Protein AF-A0A8S3X6P8-F1 (afdb_monomer)

Foldseek 3Di:
DEWEFDPPDPDPPDTATDDDDDPVVVVLQVVVVVCCLPPVCVVVVQECPNDDPVRVVVLVVCLVCVDDDFDKDKDKAFADVLQLPDALVLQLVVQVVVCVVVVHDCSSSCQQVVLQQDKYFYDDPVDGADADPVRHGDDDPGIDHGRRGDGPPTPQSSSQVSVSVVVCVVCVVVVWDWRWYDHRRIIIIIITDPDPVVVVVVVVD

Mean predicted aligned error: 5.82 Å

pLDDT: mean 89.68, std 7.71, range [41.91, 97.75]

InterPro domains:
  IPR014023 Mononegavirales RNA-directed RNA polymerase catalytic domain [PF00946] (5-192)
  IPR014023 Mononegavirales RNA-directed RNA polymerase catalytic domain [PS50526] (71-205)

Structure (mmCIF, N/CA/C/O backbone):
data_AF-A0A8S3X6P8-F1
#
_entry.id   AF-A0A8S3X6P8-F1
#
loop_
_atom_site.group_PDB
_atom_site.id
_atom_site.type_symbol
_atom_site.label_atom_id
_atom_site.label_alt_id
_atom_site.label_comp_id
_atom_site.label_asym_id
_atom_site.label_entity_id
_atom_site.label_seq_id
_atom_site.pdbx_PDB_ins_code
_atom_site.Cartn_x
_atom_site.Cartn_y
_atom_site.Cartn_z
_atom_site.occupancy
_atom_site.B_iso_or_equiv
_atom_site.auth_seq_id
_atom_site.auth_comp_id
_atom_site.auth_asym_id
_atom_site.auth_atom_id
_atom_site.pdbx_PDB_model_num
ATOM 1 N N . MET A 1 1 ? 11.562 -3.294 -13.277 1.00 91.75 1 MET A N 1
ATOM 2 C CA . MET A 1 1 ? 12.005 -3.209 -11.867 1.00 91.75 1 MET A CA 1
ATOM 3 C C . MET A 1 1 ? 13.318 -3.953 -11.690 1.00 91.75 1 MET A C 1
ATOM 5 O O . MET A 1 1 ? 13.599 -4.866 -12.455 1.00 91.75 1 MET A O 1
ATOM 9 N N . VAL A 1 2 ? 14.108 -3.591 -10.682 1.00 92.88 2 VAL A N 1
ATOM 10 C CA . VAL A 1 2 ? 15.316 -4.326 -10.286 1.00 92.88 2 VAL A CA 1
ATOM 11 C C . VAL A 1 2 ? 15.172 -4.750 -8.825 1.00 92.88 2 VAL A C 1
ATOM 13 O O . VAL A 1 2 ? 15.014 -3.891 -7.961 1.00 92.88 2 VAL A O 1
ATOM 16 N N . ALA A 1 3 ? 15.209 -6.053 -8.556 1.00 93.12 3 ALA A N 1
ATOM 17 C CA . ALA A 1 3 ? 15.246 -6.624 -7.216 1.00 93.12 3 ALA A CA 1
ATOM 18 C C . ALA A 1 3 ? 16.668 -6.574 -6.665 1.00 93.12 3 ALA A C 1
ATOM 20 O O . ALA A 1 3 ? 17.617 -7.034 -7.303 1.00 93.12 3 ALA A O 1
ATOM 21 N N . VAL A 1 4 ? 16.802 -6.023 -5.465 1.00 91.38 4 VAL A N 1
ATOM 22 C CA . VAL A 1 4 ? 18.074 -5.888 -4.760 1.00 91.38 4 VAL A CA 1
ATOM 23 C C . VAL A 1 4 ? 17.961 -6.590 -3.417 1.00 91.38 4 VAL A C 1
ATOM 25 O O . VAL A 1 4 ? 17.079 -6.213 -2.642 1.00 91.38 4 VAL A O 1
ATOM 28 N N . PRO A 1 5 ? 18.825 -7.575 -3.118 1.00 89.44 5 PRO A N 1
ATOM 29 C CA . PRO A 1 5 ? 18.822 -8.241 -1.823 1.00 89.44 5 PRO A CA 1
ATOM 30 C C . PRO A 1 5 ? 18.940 -7.231 -0.681 1.00 89.44 5 PRO A C 1
ATOM 32 O O . PRO A 1 5 ? 19.773 -6.322 -0.717 1.00 89.44 5 PRO A O 1
ATOM 35 N N . LYS A 1 6 ? 18.075 -7.374 0.318 1.00 88.25 6 LYS A N 1
ATOM 36 C CA . LYS A 1 6 ? 18.055 -6.526 1.505 1.00 88.25 6 LYS A CA 1
ATOM 37 C C . LYS A 1 6 ? 19.263 -6.824 2.386 1.00 88.25 6 LYS A C 1
ATOM 39 O O . LYS A 1 6 ? 19.532 -7.971 2.733 1.00 88.25 6 LYS A O 1
ATOM 44 N N . GLU A 1 7 ? 19.985 -5.776 2.763 1.00 84.25 7 GLU A N 1
ATOM 45 C CA . GLU A 1 7 ? 21.087 -5.891 3.715 1.00 84.25 7 GLU A CA 1
ATOM 46 C C . GLU A 1 7 ? 20.559 -6.196 5.123 1.00 84.25 7 GLU A C 1
ATOM 48 O O . GLU A 1 7 ? 19.476 -5.746 5.501 1.00 84.25 7 GLU A O 1
ATOM 53 N N . ARG A 1 8 ? 21.360 -6.919 5.920 1.00 83.62 8 ARG A N 1
ATOM 54 C CA . ARG A 1 8 ? 21.040 -7.305 7.311 1.00 83.62 8 ARG A CA 1
ATOM 55 C C . ARG A 1 8 ? 19.757 -8.137 7.461 1.00 83.62 8 ARG A C 1
ATOM 57 O O . ARG A 1 8 ? 19.129 -8.123 8.516 1.00 83.62 8 ARG A O 1
ATOM 64 N N . GLU A 1 9 ? 19.382 -8.880 6.425 1.00 82.44 9 GLU A N 1
ATOM 65 C CA . GLU A 1 9 ? 18.329 -9.891 6.495 1.00 82.44 9 GLU A CA 1
ATOM 66 C C . GLU A 1 9 ? 18.933 -11.221 6.984 1.00 82.44 9 GLU A C 1
ATOM 68 O O . GLU A 1 9 ? 19.895 -11.714 6.405 1.00 82.44 9 GLU A O 1
ATOM 73 N N . PHE A 1 10 ? 18.375 -11.812 8.044 1.00 80.62 10 PHE A N 1
ATOM 74 C CA . PHE A 1 10 ? 18.862 -13.081 8.618 1.00 80.62 10 PHE A CA 1
ATOM 75 C C . PHE A 1 10 ? 18.300 -14.336 7.923 1.00 80.62 10 PHE A C 1
ATOM 77 O O . PHE A 1 10 ? 18.519 -15.453 8.384 1.00 80.62 10 PHE A O 1
ATOM 84 N N . LYS A 1 11 ? 17.541 -14.172 6.834 1.00 82.31 11 LYS A N 1
ATOM 85 C CA . LYS A 1 11 ? 16.972 -15.284 6.066 1.00 82.31 11 LYS A CA 1
ATOM 86 C C . LYS A 1 11 ? 17.961 -15.710 4.984 1.00 82.31 11 LYS A C 1
ATOM 88 O O . LYS A 1 11 ? 18.145 -14.984 4.013 1.00 82.31 11 LYS A O 1
ATOM 93 N N . GLU A 1 12 ? 18.576 -16.877 5.159 1.00 75.94 12 GLU A N 1
ATOM 94 C CA . GLU A 1 12 ? 19.588 -17.400 4.228 1.00 75.94 12 GLU A CA 1
ATOM 95 C C . GLU A 1 12 ? 18.978 -17.917 2.917 1.00 75.94 12 GLU A C 1
ATOM 97 O O . GLU A 1 12 ? 19.502 -17.630 1.844 1.00 75.94 12 GLU A O 1
ATOM 102 N N . ASN A 1 13 ? 17.856 -18.642 2.994 1.00 77.12 13 ASN A N 1
ATOM 103 C CA . ASN A 1 13 ? 17.262 -19.305 1.826 1.00 77.12 13 ASN A CA 1
ATOM 104 C C . ASN A 1 13 ? 16.338 -18.386 1.010 1.00 77.12 13 ASN A C 1
ATOM 106 O O . ASN A 1 13 ? 16.379 -18.420 -0.214 1.00 77.12 13 ASN A O 1
ATOM 110 N N . ASP A 1 14 ? 15.551 -17.540 1.685 1.00 79.75 14 ASP A N 1
ATOM 111 C CA . ASP A 1 14 ? 14.559 -16.654 1.060 1.00 79.75 14 ASP A CA 1
ATOM 112 C C . ASP A 1 14 ? 14.790 -15.194 1.486 1.00 79.75 14 ASP A C 1
ATOM 114 O O . ASP A 1 14 ? 14.054 -14.648 2.325 1.00 79.75 14 ASP A O 1
ATOM 118 N N . PRO A 1 15 ? 15.847 -14.544 0.966 1.00 82.19 15 PRO A N 1
ATOM 119 C CA . PRO A 1 15 ? 16.131 -13.162 1.295 1.00 82.19 15 PRO A CA 1
ATOM 120 C C . PRO A 1 15 ? 15.071 -12.241 0.690 1.00 82.19 15 PRO A C 1
ATOM 122 O O . PRO A 1 15 ? 14.710 -12.323 -0.488 1.00 82.19 15 PRO A O 1
ATOM 125 N N . ARG A 1 16 ? 14.613 -11.287 1.497 1.00 85.94 16 ARG A N 1
ATOM 126 C CA . ARG A 1 16 ? 13.750 -10.208 1.020 1.00 85.94 16 ARG A CA 1
ATOM 127 C C . ARG A 1 16 ? 14.512 -9.310 0.052 1.00 85.94 16 ARG A C 1
ATOM 129 O O . ARG A 1 16 ? 15.687 -9.006 0.258 1.00 85.94 16 ARG A O 1
ATOM 136 N N . CYS A 1 17 ? 13.832 -8.865 -1.000 1.00 88.56 17 CYS A N 1
ATOM 137 C CA . CYS A 1 17 ? 14.409 -7.985 -2.011 1.00 88.56 17 CYS A CA 1
ATOM 138 C C . CYS A 1 17 ? 13.666 -6.650 -2.061 1.00 88.56 17 CYS A C 1
ATOM 140 O O . CYS A 1 17 ? 12.445 -6.611 -2.205 1.00 88.56 17 CYS A O 1
ATOM 142 N N . PHE A 1 18 ? 14.419 -5.554 -2.026 1.00 88.94 18 PHE A N 1
ATOM 143 C CA . PHE A 1 18 ? 13.894 -4.223 -2.298 1.00 88.94 18 PHE A CA 1
ATOM 144 C C . PHE A 1 18 ? 13.769 -3.974 -3.796 1.00 88.94 18 PHE A C 1
ATOM 146 O O . PHE A 1 18 ? 14.622 -4.385 -4.586 1.00 88.94 18 PHE A O 1
ATOM 153 N N . GLY A 1 19 ? 12.726 -3.244 -4.184 1.00 90.88 19 GLY A N 1
ATOM 154 C CA . GLY A 1 19 ? 12.526 -2.841 -5.568 1.00 90.88 19 GLY A CA 1
ATOM 155 C C . GLY A 1 19 ? 13.144 -1.492 -5.911 1.00 90.88 19 GLY A C 1
ATOM 156 O O . GLY A 1 19 ? 12.799 -0.465 -5.330 1.00 90.88 19 GLY A O 1
ATOM 157 N N . LYS A 1 20 ? 14.003 -1.478 -6.931 1.00 92.12 20 LYS A N 1
ATOM 158 C CA . LYS A 1 20 ? 14.396 -0.272 -7.669 1.00 92.12 20 LYS A CA 1
ATOM 159 C C . LYS A 1 20 ? 13.592 -0.176 -8.965 1.00 92.12 20 LYS A C 1
ATOM 161 O O . LYS A 1 20 ? 13.214 -1.181 -9.572 1.00 92.12 20 LYS A O 1
ATOM 166 N N . MET A 1 21 ? 13.325 1.046 -9.396 1.00 93.38 21 MET A N 1
ATOM 167 C CA . MET A 1 21 ? 12.443 1.351 -10.523 1.00 93.38 21 MET A CA 1
ATOM 168 C C . MET A 1 21 ? 13.132 2.314 -11.489 1.00 93.38 21 MET A C 1
ATOM 170 O O . MET A 1 21 ? 14.091 2.981 -11.099 1.00 93.38 21 MET A O 1
ATOM 174 N N . SER A 1 22 ? 12.648 2.385 -12.732 1.00 93.44 22 SER A N 1
ATOM 175 C CA . SER A 1 22 ? 13.064 3.441 -13.661 1.00 93.44 22 SER A CA 1
ATOM 176 C C . SER A 1 22 ? 12.596 4.816 -13.154 1.00 93.44 22 SER A C 1
ATOM 178 O O . SER A 1 22 ? 11.683 4.871 -12.320 1.00 93.44 22 SER A O 1
ATOM 180 N N . PRO A 1 23 ? 13.198 5.927 -13.613 1.00 95.00 23 PRO A N 1
ATOM 181 C CA . PRO A 1 23 ? 12.853 7.269 -13.141 1.00 95.00 23 PRO A CA 1
ATOM 182 C C . PRO A 1 23 ? 11.358 7.602 -13.238 1.00 95.00 23 PRO A C 1
ATOM 184 O O . PRO A 1 23 ? 10.784 8.117 -12.281 1.00 95.00 23 PRO A O 1
ATOM 187 N N . GLU A 1 24 ? 10.702 7.243 -14.340 1.00 93.56 24 GLU A N 1
ATOM 188 C CA . GLU A 1 24 ? 9.285 7.521 -14.602 1.00 93.56 24 GLU A CA 1
ATOM 189 C C . GLU A 1 24 ? 8.386 6.711 -13.665 1.00 93.56 24 GLU A C 1
ATOM 191 O O . GLU A 1 24 ? 7.479 7.245 -13.025 1.00 93.56 24 GLU A O 1
ATOM 196 N N . MET A 1 25 ? 8.693 5.420 -13.516 1.00 92.38 25 MET A N 1
ATOM 197 C CA . MET A 1 25 ? 7.989 4.522 -12.601 1.00 92.38 25 MET A CA 1
ATOM 198 C C . MET A 1 25 ? 8.158 4.975 -11.148 1.00 92.38 25 MET A C 1
ATOM 200 O O . MET A 1 25 ? 7.214 4.939 -10.355 1.00 92.38 25 MET A O 1
ATOM 204 N N . ARG A 1 26 ? 9.361 5.433 -10.791 1.00 94.94 26 ARG A N 1
ATOM 205 C CA . ARG A 1 26 ? 9.652 5.968 -9.464 1.00 94.94 26 ARG A CA 1
ATOM 206 C C . ARG A 1 26 ? 8.903 7.270 -9.217 1.00 94.94 26 ARG A C 1
ATOM 208 O O . ARG A 1 26 ? 8.347 7.412 -8.134 1.00 94.94 26 ARG A O 1
ATOM 215 N N . ALA A 1 27 ? 8.845 8.178 -10.187 1.00 95.75 27 ALA A N 1
ATOM 216 C CA . ALA A 1 27 ? 8.078 9.414 -10.073 1.00 95.75 27 ALA A CA 1
ATOM 217 C C . ALA A 1 27 ? 6.586 9.119 -9.857 1.00 95.75 27 ALA A C 1
ATOM 219 O O . ALA A 1 27 ? 6.005 9.610 -8.890 1.00 95.75 27 ALA A O 1
ATOM 220 N N . TYR A 1 28 ? 6.004 8.234 -10.673 1.00 94.94 28 TYR A N 1
ATOM 221 C CA . TYR A 1 28 ? 4.630 7.755 -10.502 1.00 94.94 28 TYR A CA 1
ATOM 222 C C . TYR A 1 28 ? 4.386 7.216 -9.086 1.00 94.94 28 TYR A C 1
ATOM 224 O O . TYR A 1 28 ? 3.457 7.643 -8.395 1.00 94.94 28 TYR A O 1
ATOM 232 N N . GLN A 1 29 ? 5.243 6.303 -8.624 1.00 95.00 29 GLN A N 1
ATOM 233 C CA . GLN A 1 29 ? 5.073 5.665 -7.326 1.00 95.00 29 GLN A CA 1
ATOM 234 C C . GLN A 1 29 ? 5.254 6.646 -6.160 1.00 95.00 29 GLN A C 1
ATOM 236 O O . GLN A 1 29 ? 4.505 6.548 -5.196 1.00 95.00 29 GLN A O 1
ATOM 241 N N . VAL A 1 30 ? 6.209 7.580 -6.225 1.00 95.31 30 VAL A N 1
ATOM 242 C CA . VAL A 1 30 ? 6.423 8.596 -5.177 1.00 95.31 30 VAL A CA 1
ATOM 243 C C . VAL A 1 30 ? 5.233 9.536 -5.078 1.00 95.31 30 VAL A C 1
ATOM 245 O O . VAL A 1 30 ? 4.737 9.759 -3.978 1.00 95.31 30 VAL A O 1
ATOM 248 N N . VAL A 1 31 ? 4.780 10.081 -6.209 1.00 96.12 31 VAL A N 1
ATOM 249 C CA . VAL A 1 31 ? 3.720 11.098 -6.2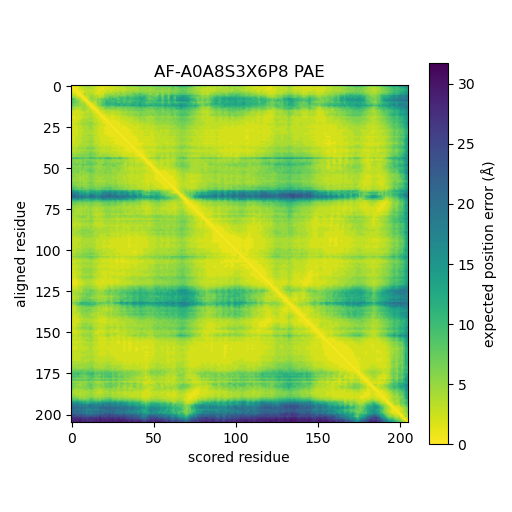31 1.00 96.12 31 VAL A CA 1
ATOM 250 C C . VAL A 1 31 ? 2.399 10.507 -5.745 1.00 96.12 31 VAL A C 1
ATOM 252 O O . VAL A 1 31 ? 1.752 11.079 -4.873 1.00 96.12 31 VAL A O 1
ATOM 255 N N . THR A 1 32 ? 2.027 9.323 -6.236 1.00 96.06 32 THR A N 1
ATOM 256 C CA . THR A 1 32 ? 0.804 8.633 -5.790 1.00 96.06 32 THR A CA 1
ATOM 257 C C . THR A 1 32 ? 0.847 8.275 -4.302 1.00 96.06 32 THR A C 1
ATOM 259 O O . THR A 1 32 ? -0.143 8.427 -3.591 1.00 96.06 32 THR A O 1
ATOM 262 N N . GLU A 1 33 ? 2.003 7.856 -3.788 1.00 95.19 33 GLU A N 1
ATOM 263 C CA . GLU A 1 33 ? 2.194 7.566 -2.364 1.00 95.19 33 GLU A CA 1
ATOM 264 C C . GLU A 1 33 ? 2.225 8.808 -1.471 1.00 95.19 33 GLU A C 1
ATOM 266 O O . GLU A 1 33 ? 1.840 8.715 -0.304 1.00 95.19 33 GLU A O 1
ATOM 271 N N . ALA A 1 34 ? 2.710 9.941 -1.977 1.00 95.88 34 ALA A N 1
ATOM 272 C CA . ALA A 1 34 ? 2.660 11.221 -1.277 1.00 95.88 34 ALA A CA 1
ATOM 273 C C . ALA A 1 34 ? 1.211 11.713 -1.178 1.00 95.88 34 ALA A C 1
ATOM 275 O O . ALA A 1 34 ? 0.738 12.007 -0.086 1.00 95.88 34 ALA A O 1
ATOM 276 N N . ASN A 1 35 ? 0.458 11.649 -2.279 1.00 96.19 35 ASN A N 1
ATOM 277 C CA . ASN A 1 35 ? -0.956 12.023 -2.299 1.00 96.19 35 ASN A CA 1
ATOM 278 C C . ASN A 1 35 ? -1.779 11.242 -1.262 1.00 96.19 35 ASN A C 1
ATOM 280 O O . ASN A 1 35 ? -2.565 11.841 -0.529 1.00 96.19 35 ASN A O 1
ATOM 284 N N . ILE A 1 36 ? -1.586 9.920 -1.157 1.00 95.75 36 ILE A N 1
ATOM 285 C CA . ILE A 1 36 ? -2.267 9.096 -0.141 1.00 95.75 36 ILE A CA 1
ATOM 286 C C . ILE A 1 36 ? -1.879 9.534 1.278 1.00 95.75 36 ILE A C 1
ATOM 288 O O . ILE A 1 36 ? -2.751 9.630 2.144 1.00 95.75 36 ILE A O 1
ATOM 292 N N . ALA A 1 37 ? -0.592 9.804 1.514 1.00 94.56 37 ALA A N 1
ATOM 293 C CA . ALA A 1 37 ? -0.088 10.220 2.820 1.00 94.56 37 ALA A CA 1
ATOM 294 C C . ALA A 1 37 ? -0.689 11.556 3.274 1.00 94.56 37 ALA A C 1
ATOM 296 O O . ALA A 1 37 ? -1.148 11.669 4.407 1.00 94.56 37 ALA A O 1
ATOM 297 N N . ASP A 1 38 ? -0.717 12.540 2.379 1.00 93.50 38 ASP A N 1
ATOM 298 C CA . ASP A 1 38 ? -1.082 13.910 2.732 1.00 93.50 38 ASP A CA 1
ATOM 299 C C . ASP A 1 38 ? -2.604 14.089 2.813 1.00 93.50 38 ASP A C 1
ATOM 301 O O . ASP A 1 38 ? -3.123 14.796 3.680 1.00 93.50 38 ASP A O 1
ATOM 305 N N . THR A 1 39 ? -3.352 13.417 1.932 1.00 94.44 39 THR A N 1
ATOM 306 C CA . THR A 1 39 ? -4.805 13.623 1.822 1.00 94.44 39 THR A CA 1
ATOM 307 C C . THR A 1 39 ? -5.616 12.517 2.494 1.00 94.44 39 THR A C 1
ATOM 309 O O . THR A 1 39 ? -6.418 12.804 3.380 1.00 94.44 39 THR A O 1
ATOM 312 N N . ILE A 1 40 ? -5.409 11.247 2.135 1.00 95.19 40 ILE A N 1
ATOM 313 C CA . ILE A 1 40 ? -6.269 10.137 2.580 1.00 95.19 40 ILE A CA 1
ATOM 314 C C . ILE A 1 40 ? -6.006 9.780 4.044 1.00 95.19 40 ILE A C 1
ATOM 316 O O . ILE A 1 40 ? -6.941 9.598 4.828 1.00 95.19 40 ILE A O 1
ATOM 320 N N . PHE A 1 41 ? -4.739 9.716 4.446 1.00 93.69 41 PHE A N 1
ATOM 321 C CA . PHE A 1 41 ? -4.361 9.363 5.816 1.00 93.69 41 PHE A CA 1
ATOM 322 C C . PHE A 1 41 ? -4.690 10.436 6.857 1.00 93.69 41 PHE A C 1
ATOM 324 O O . PHE A 1 41 ? -4.773 10.126 8.045 1.00 93.69 41 PHE A O 1
ATOM 331 N N . THR A 1 42 ? -5.017 11.655 6.424 1.00 91.69 42 THR A N 1
ATOM 332 C CA . THR A 1 42 ? -5.632 12.668 7.291 1.00 91.69 42 THR A CA 1
ATOM 333 C C . THR A 1 42 ? -6.999 12.207 7.826 1.00 91.69 42 THR A C 1
ATOM 335 O O . THR A 1 42 ? -7.356 12.508 8.971 1.00 91.69 42 THR A O 1
ATOM 338 N N . TYR A 1 43 ? -7.738 11.415 7.041 1.00 91.50 43 TYR A N 1
ATOM 339 C CA . TYR A 1 43 ? -9.038 10.851 7.418 1.00 91.50 43 TYR A CA 1
ATOM 340 C C . TYR A 1 43 ? -8.917 9.440 8.006 1.00 91.50 43 TYR A C 1
ATOM 342 O O . TYR A 1 43 ? -9.619 9.099 8.958 1.00 91.50 43 TYR A O 1
ATOM 350 N N . VAL A 1 44 ? -7.994 8.625 7.487 1.00 90.44 44 VAL A N 1
ATOM 351 C CA . VAL A 1 44 ? -7.761 7.250 7.953 1.00 90.44 44 VAL A CA 1
ATOM 352 C C . VAL A 1 44 ? -6.611 7.222 8.963 1.00 90.44 44 VAL A C 1
ATOM 354 O O . VAL A 1 44 ? -5.471 6.905 8.637 1.00 90.44 44 VAL A O 1
ATOM 357 N N . LYS A 1 45 ? -6.924 7.520 10.228 1.00 85.25 45 LYS A N 1
ATOM 358 C CA . LYS A 1 45 ? -5.940 7.649 11.328 1.00 85.25 45 LYS A CA 1
ATOM 359 C C . LYS A 1 45 ? -5.472 6.324 11.948 1.00 85.25 45 LYS A C 1
ATOM 361 O O . LYS A 1 45 ? -4.885 6.314 13.022 1.00 85.25 45 LYS A O 1
ATOM 366 N N . HIS A 1 46 ? -5.749 5.212 11.283 1.00 90.19 46 HIS A N 1
ATOM 367 C CA . HIS A 1 46 ? -5.475 3.856 11.761 1.00 90.19 46 HIS A CA 1
ATOM 368 C C . HIS A 1 46 ? -4.084 3.336 11.357 1.00 90.19 46 HIS A C 1
ATOM 370 O O . HIS A 1 46 ? -3.794 2.156 11.515 1.00 90.19 46 HIS A O 1
ATOM 376 N N . GLN A 1 47 ? -3.235 4.195 10.794 1.00 91.31 47 GLN A N 1
ATOM 377 C CA . GLN A 1 47 ? -1.881 3.860 10.351 1.00 91.31 47 GLN A CA 1
ATOM 378 C C . GLN A 1 47 ? -0.841 4.685 11.113 1.00 91.31 47 GLN A C 1
ATOM 380 O O . GLN A 1 47 ? -1.112 5.832 11.467 1.00 91.31 47 GLN A O 1
ATOM 385 N N . SER A 1 48 ? 0.338 4.111 11.361 1.00 89.62 48 SER A N 1
ATOM 386 C CA . SER A 1 48 ? 1.419 4.768 12.113 1.00 89.62 48 SER A CA 1
ATOM 387 C C . SER A 1 48 ? 2.449 5.499 11.245 1.00 89.62 48 SER A C 1
ATOM 389 O O . SER A 1 48 ? 3.211 6.307 11.765 1.00 89.62 48 SER A O 1
ATOM 391 N N . MET A 1 49 ? 2.487 5.246 9.934 1.00 85.88 49 MET A N 1
ATOM 392 C CA . MET A 1 49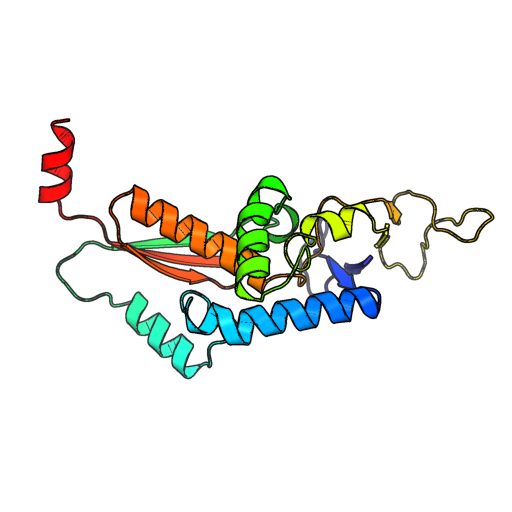 ? 3.578 5.665 9.041 1.00 85.88 49 MET A CA 1
ATOM 393 C C . MET A 1 49 ? 3.739 7.184 8.904 1.00 85.88 49 MET A C 1
ATOM 395 O O . MET A 1 49 ? 4.845 7.649 8.644 1.00 85.88 49 MET A O 1
ATOM 399 N N . THR A 1 50 ? 2.658 7.957 9.031 1.00 86.81 50 THR A N 1
ATOM 400 C CA . THR A 1 50 ? 2.710 9.432 8.957 1.00 86.81 50 THR A CA 1
ATOM 401 C C . THR A 1 50 ? 2.612 10.107 10.323 1.00 86.81 50 THR A C 1
ATOM 403 O O . THR A 1 50 ? 2.533 11.333 10.388 1.00 86.81 50 THR A O 1
ATOM 406 N N . LEU A 1 51 ? 2.556 9.331 11.408 1.00 89.31 51 LEU A N 1
ATOM 407 C CA . LEU A 1 51 ? 2.432 9.876 12.754 1.00 89.31 51 LEU A CA 1
ATOM 408 C C . LEU A 1 51 ? 3.797 10.303 13.287 1.00 89.31 51 LEU A C 1
ATOM 410 O O . LEU A 1 51 ? 4.810 9.638 13.072 1.00 89.31 51 LEU A O 1
ATOM 414 N N . THR A 1 52 ? 3.808 11.395 14.045 1.00 91.88 52 THR A N 1
ATOM 415 C CA . THR A 1 52 ? 4.968 11.740 14.871 1.00 91.88 52 THR A CA 1
ATOM 416 C C . THR A 1 52 ? 5.062 10.800 16.074 1.00 91.88 52 THR A C 1
ATOM 418 O O . THR A 1 52 ? 4.077 10.177 16.477 1.00 91.88 52 THR A O 1
ATOM 421 N N . GLU A 1 53 ? 6.235 10.730 16.703 1.00 91.88 53 GLU A N 1
ATOM 422 C CA . GLU A 1 53 ? 6.460 9.902 17.897 1.00 91.88 53 GLU A CA 1
ATOM 423 C C . GLU A 1 53 ? 5.467 10.215 19.033 1.00 91.88 53 GLU A C 1
ATOM 425 O O . GLU A 1 53 ? 4.930 9.311 19.677 1.00 91.88 53 GLU A O 1
ATOM 430 N N . GLU A 1 54 ? 5.152 11.497 19.238 1.00 93.50 54 GLU A N 1
ATOM 431 C CA . GLU A 1 54 ? 4.179 11.931 20.242 1.00 93.50 54 GLU A CA 1
ATOM 432 C C . GLU A 1 54 ? 2.767 11.413 19.921 1.00 93.50 54 GLU A C 1
ATOM 434 O O . GLU A 1 54 ? 2.066 10.892 20.794 1.00 93.50 54 GLU A O 1
ATOM 439 N N . GLN A 1 55 ? 2.338 11.536 18.660 1.00 91.62 55 GLN A N 1
ATOM 440 C CA . GLN A 1 55 ? 1.028 11.062 18.207 1.00 91.62 55 GLN A CA 1
ATOM 441 C C . GLN A 1 55 ? 0.919 9.540 18.312 1.00 91.62 55 GLN A C 1
ATOM 443 O O . GLN A 1 55 ? -0.113 9.022 18.753 1.00 91.62 55 GLN A O 1
ATOM 448 N N . LEU A 1 56 ? 1.990 8.831 17.954 1.00 91.69 56 LEU A N 1
ATOM 449 C CA . LEU A 1 56 ? 2.087 7.385 18.081 1.00 91.69 56 LEU A CA 1
ATOM 450 C C . LEU A 1 56 ? 1.973 6.960 19.549 1.00 91.69 56 LEU A C 1
ATOM 452 O O . LEU A 1 56 ? 1.116 6.146 19.883 1.00 91.69 56 LEU A O 1
ATOM 456 N N . THR A 1 57 ? 2.747 7.579 20.442 1.00 91.88 57 THR A N 1
ATOM 457 C CA . THR A 1 57 ? 2.724 7.288 21.885 1.00 91.88 57 THR A CA 1
ATOM 458 C C . THR A 1 57 ? 1.337 7.516 22.483 1.00 91.88 57 THR A C 1
ATOM 460 O O . THR A 1 57 ? 0.809 6.661 23.194 1.00 91.88 57 THR A O 1
ATOM 463 N N . LYS A 1 58 ? 0.685 8.635 22.142 1.00 91.44 58 LYS A N 1
ATOM 464 C CA . LYS A 1 58 ? -0.693 8.925 22.572 1.00 91.44 58 LYS A CA 1
ATOM 465 C C . LYS A 1 58 ? -1.693 7.881 22.074 1.00 91.44 58 LYS A C 1
ATOM 467 O O . LYS A 1 58 ? -2.628 7.535 22.796 1.00 91.44 58 LYS A O 1
ATOM 472 N N . THR A 1 59 ? -1.514 7.396 20.848 1.00 89.75 59 THR A N 1
ATOM 473 C C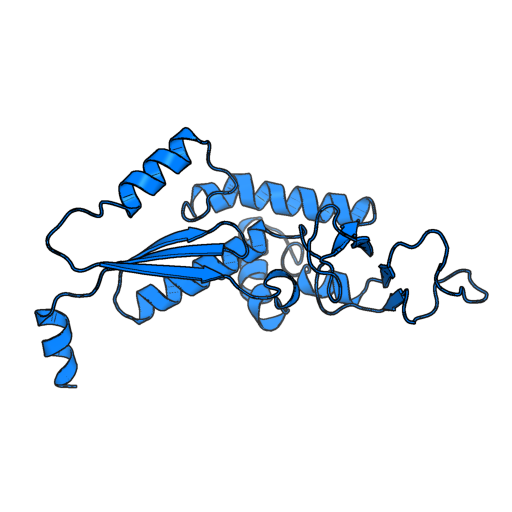A . THR A 1 59 ? -2.379 6.369 20.253 1.00 89.75 59 THR A CA 1
ATOM 474 C C . THR A 1 59 ? -2.181 5.026 20.946 1.00 89.75 59 THR A C 1
ATOM 476 O O . THR A 1 59 ? -3.163 4.397 21.331 1.00 89.75 59 THR A O 1
ATOM 479 N N . LEU A 1 60 ? -0.931 4.641 21.212 1.00 90.25 60 LEU A N 1
ATOM 480 C CA . LEU A 1 60 ? -0.598 3.423 21.951 1.00 90.25 60 LEU A CA 1
ATOM 481 C C . LEU A 1 60 ? -1.185 3.437 23.365 1.00 90.25 60 LEU A C 1
ATOM 483 O O . LEU A 1 60 ? -1.838 2.477 23.755 1.00 90.25 60 LEU A O 1
ATOM 487 N N . ILE A 1 61 ? -1.050 4.540 24.108 1.00 90.25 61 ILE A N 1
ATOM 488 C CA . ILE A 1 61 ? -1.643 4.668 25.453 1.00 90.25 61 ILE A CA 1
ATOM 489 C C . ILE A 1 61 ? -3.167 4.494 25.400 1.00 90.25 61 ILE A C 1
ATOM 491 O O . ILE A 1 61 ? -3.745 3.800 26.236 1.00 90.25 61 ILE A O 1
ATOM 495 N N . ARG A 1 62 ? -3.823 5.090 24.396 1.00 87.75 62 ARG A N 1
ATOM 496 C CA . ARG A 1 62 ? -5.275 4.970 24.207 1.00 87.75 62 ARG A CA 1
ATOM 497 C C . ARG A 1 62 ? -5.706 3.537 23.891 1.00 87.75 62 ARG A C 1
ATOM 499 O O . ARG A 1 62 ? -6.757 3.116 24.357 1.00 87.75 62 ARG A O 1
ATOM 506 N N . MET A 1 63 ? -4.914 2.816 23.101 1.00 88.38 63 MET A N 1
ATOM 507 C CA . MET A 1 63 ? -5.183 1.423 22.736 1.00 88.38 63 MET A CA 1
ATOM 508 C C . MET A 1 63 ? -4.919 0.452 23.891 1.00 88.38 63 MET A C 1
ATOM 510 O O . MET A 1 63 ? -5.656 -0.516 24.030 1.00 88.38 63 MET A O 1
ATOM 514 N N . SER A 1 64 ? -3.918 0.717 24.734 1.00 86.75 64 SER A N 1
ATOM 515 C CA . SER A 1 64 ? -3.583 -0.133 25.887 1.00 86.75 64 SER A CA 1
ATOM 516 C C . SER A 1 64 ? -4.577 -0.014 27.042 1.00 86.75 64 SER A C 1
ATOM 518 O O . SER A 1 64 ? -4.784 -0.982 27.768 1.00 86.75 64 SER A O 1
ATOM 520 N N . CYS A 1 65 ? -5.197 1.158 27.213 1.00 80.38 65 CYS A N 1
ATOM 521 C CA . CYS A 1 65 ? -6.177 1.417 28.268 1.00 80.38 65 CYS A CA 1
ATOM 522 C C . CYS A 1 65 ? -7.525 1.860 27.674 1.00 80.38 65 CYS A C 1
ATOM 524 O O . CYS A 1 65 ? -7.923 3.018 27.856 1.00 80.38 65 CYS A O 1
ATOM 526 N N . PRO A 1 66 ? -8.241 0.977 26.955 1.00 74.12 66 PRO A N 1
ATOM 527 C CA . PRO A 1 66 ? -9.561 1.301 26.450 1.00 74.12 66 PRO A CA 1
ATOM 528 C C . PRO A 1 66 ? -10.520 1.342 27.646 1.00 74.12 66 PRO A C 1
ATOM 530 O O . PRO A 1 66 ? -10.897 0.320 28.207 1.00 74.12 66 PRO A O 1
ATOM 533 N N . GLY A 1 67 ? -10.849 2.545 28.117 1.00 73.38 67 GLY A N 1
ATOM 534 C CA . GLY A 1 67 ? -11.738 2.714 29.266 1.00 73.38 67 GLY A CA 1
ATOM 535 C C . GLY A 1 67 ? -13.131 2.100 29.048 1.00 73.38 67 GLY A C 1
ATOM 536 O O . GLY A 1 67 ? -13.555 1.847 27.918 1.00 73.38 67 GLY A O 1
ATOM 537 N N . GLY A 1 68 ? -13.868 1.918 30.146 1.00 75.81 68 GLY A N 1
ATOM 538 C CA . GLY A 1 68 ? -15.248 1.421 30.148 1.00 75.81 68 GLY A CA 1
ATOM 539 C C . GLY A 1 68 ? -15.392 -0.025 30.629 1.00 75.81 68 GLY A C 1
ATOM 540 O O . GLY A 1 68 ? -14.414 -0.750 30.761 1.00 75.81 68 GLY A O 1
ATOM 541 N N . ASP A 1 69 ? -16.635 -0.421 30.901 1.00 76.25 69 ASP A N 1
ATOM 542 C CA . ASP A 1 69 ? -17.016 -1.763 31.367 1.00 76.25 69 ASP A CA 1
ATOM 543 C C . ASP A 1 69 ? -17.282 -2.692 30.169 1.00 76.25 69 ASP A C 1
ATOM 545 O O . ASP A 1 69 ? -18.418 -3.072 29.866 1.00 76.25 69 ASP A O 1
ATOM 549 N N . HIS A 1 70 ? -16.237 -2.940 29.378 1.00 81.19 70 HIS A N 1
ATOM 550 C CA . HIS A 1 70 ? -16.287 -3.792 28.191 1.00 81.19 70 HIS A CA 1
ATOM 551 C C . HIS A 1 70 ? -15.081 -4.723 28.147 1.00 81.19 70 HIS A C 1
ATOM 553 O O . HIS A 1 70 ? -13.977 -4.333 28.519 1.00 81.19 70 HIS A O 1
ATOM 559 N N . ASP A 1 71 ? -15.290 -5.923 27.612 1.00 85.75 71 ASP A N 1
ATOM 560 C CA . ASP A 1 71 ? -14.204 -6.851 27.333 1.00 85.75 71 ASP A CA 1
ATOM 561 C C . ASP A 1 71 ? -13.528 -6.484 26.008 1.00 85.75 71 ASP A C 1
ATOM 563 O O . ASP A 1 71 ? -14.189 -6.187 25.004 1.00 85.75 71 ASP A O 1
ATOM 567 N N . TYR A 1 72 ? -12.198 -6.528 25.996 1.00 88.69 72 TYR A N 1
ATOM 568 C CA . TYR A 1 72 ? -11.382 -6.230 24.823 1.00 88.69 72 TYR A CA 1
ATOM 569 C C . TYR A 1 72 ? -10.442 -7.391 24.508 1.00 88.69 72 TYR A C 1
ATOM 571 O O . TYR A 1 72 ? -9.901 -8.034 25.408 1.00 88.69 72 TYR A O 1
ATOM 579 N N . ILE A 1 73 ? -10.218 -7.635 23.218 1.00 89.94 73 ILE A N 1
ATOM 580 C CA . ILE A 1 73 ? -9.248 -8.612 22.718 1.00 89.94 73 ILE A CA 1
ATOM 581 C C . ILE A 1 73 ? -8.184 -7.871 21.922 1.00 89.94 73 ILE A C 1
ATOM 583 O O . ILE A 1 73 ? -8.501 -7.112 21.006 1.00 89.94 73 ILE A O 1
ATOM 587 N N . ASN A 1 74 ? -6.922 -8.144 22.242 1.00 91.31 74 ASN A N 1
ATOM 588 C CA . ASN A 1 74 ? -5.783 -7.677 21.466 1.00 91.31 74 ASN A CA 1
ATOM 589 C C . ASN A 1 74 ? -5.386 -8.752 20.456 1.00 91.31 74 ASN A C 1
ATOM 591 O O . ASN A 1 74 ? -5.022 -9.865 20.835 1.00 91.31 74 ASN A O 1
ATOM 595 N N . ILE A 1 75 ? -5.453 -8.411 19.176 1.00 92.44 75 ILE A N 1
ATOM 596 C CA . ILE A 1 75 ? -5.062 -9.270 18.064 1.00 92.44 75 ILE A CA 1
ATOM 597 C C . ILE A 1 75 ? -3.855 -8.625 17.394 1.00 92.44 75 ILE A C 1
ATOM 599 O O . ILE A 1 75 ? -3.907 -7.466 16.985 1.00 92.44 75 ILE A O 1
ATOM 603 N N . VAL A 1 76 ? -2.772 -9.385 17.274 1.00 92.94 76 VAL A N 1
ATOM 604 C CA . VAL A 1 76 ? -1.587 -8.987 16.514 1.00 92.94 76 VAL A CA 1
ATOM 605 C C . VAL A 1 76 ? -1.508 -9.892 15.297 1.00 92.94 76 VAL A C 1
ATOM 607 O O . VAL A 1 76 ? -1.444 -11.112 15.439 1.00 92.94 76 VAL A O 1
ATOM 610 N N . ILE A 1 77 ? -1.565 -9.292 14.112 1.00 93.38 77 ILE A N 1
ATOM 611 C CA . ILE A 1 77 ? -1.488 -9.998 12.835 1.00 93.38 77 ILE A CA 1
ATOM 612 C C . ILE A 1 77 ? -0.191 -9.590 12.147 1.00 93.38 77 ILE A C 1
ATOM 614 O O . ILE A 1 77 ? 0.058 -8.401 11.951 1.00 93.38 77 ILE A O 1
ATOM 618 N N . ASP A 1 78 ? 0.593 -10.592 11.764 1.00 92.25 78 ASP A N 1
ATOM 619 C CA . ASP A 1 78 ? 1.759 -10.452 10.898 1.00 92.25 78 ASP A CA 1
ATOM 620 C C . ASP A 1 78 ? 1.486 -11.222 9.600 1.00 92.25 78 ASP A C 1
ATOM 622 O O . ASP A 1 78 ? 1.302 -12.444 9.608 1.00 92.25 78 ASP A O 1
ATOM 626 N N . PHE A 1 79 ? 1.364 -10.499 8.488 1.00 91.62 79 PHE A N 1
ATOM 627 C CA . PHE A 1 79 ? 1.046 -11.092 7.192 1.00 91.62 79 PHE A CA 1
ATOM 628 C C . PHE A 1 79 ? 2.311 -11.577 6.474 1.00 91.62 79 PHE A C 1
ATOM 630 O O . PHE A 1 79 ? 3.213 -10.802 6.152 1.00 91.62 79 PHE A O 1
ATOM 637 N N . SER A 1 80 ? 2.342 -12.859 6.109 1.00 88.12 80 SER A N 1
ATOM 638 C CA . SER A 1 80 ? 3.446 -13.427 5.335 1.00 88.12 80 SER A CA 1
ATOM 639 C C . SER A 1 80 ? 3.461 -12.899 3.899 1.00 88.12 80 SER A C 1
ATOM 641 O O . SER A 1 80 ? 2.457 -12.922 3.185 1.00 88.12 80 SER A O 1
ATOM 643 N N . SER A 1 81 ? 4.625 -12.408 3.463 1.00 86.94 81 SER A N 1
ATOM 644 C CA . SER A 1 81 ? 4.840 -11.875 2.108 1.00 86.94 81 SER A CA 1
ATOM 645 C C . SER A 1 81 ? 3.721 -10.915 1.669 1.00 86.94 81 SER A C 1
ATOM 647 O O . SER A 1 81 ? 3.248 -10.950 0.536 1.00 86.94 81 SER A O 1
ATOM 649 N N . TRP A 1 82 ? 3.251 -10.085 2.602 1.00 91.12 82 TRP A N 1
ATOM 650 C CA . TRP A 1 82 ? 2.055 -9.251 2.472 1.00 91.12 82 TRP A CA 1
ATOM 651 C C . TRP A 1 82 ? 2.014 -8.435 1.175 1.00 91.12 82 TRP A C 1
ATOM 653 O O . TRP A 1 82 ? 1.032 -8.455 0.439 1.00 91.12 82 TRP A O 1
ATOM 663 N N . CYS A 1 83 ? 3.125 -7.775 0.855 1.00 88.31 83 CYS A N 1
ATOM 664 C CA . CYS A 1 83 ? 3.261 -6.947 -0.338 1.00 88.31 83 CYS A CA 1
ATOM 665 C C . CYS A 1 83 ? 3.098 -7.721 -1.655 1.00 88.31 83 CYS A C 1
ATOM 667 O O . CYS A 1 83 ? 2.524 -7.194 -2.607 1.00 88.31 83 CYS A O 1
ATOM 669 N N . THR A 1 84 ? 3.567 -8.970 -1.713 1.00 89.06 84 THR A N 1
ATOM 670 C CA . THR A 1 84 ? 3.571 -9.759 -2.951 1.00 89.06 84 THR A CA 1
ATOM 671 C C . THR A 1 84 ? 2.259 -10.490 -3.202 1.00 89.06 84 THR A C 1
ATOM 673 O O . THR A 1 84 ? 2.088 -11.060 -4.276 1.00 89.06 84 THR A O 1
ATOM 676 N N . HIS A 1 85 ? 1.334 -10.495 -2.240 1.00 91.00 85 HIS A N 1
ATOM 677 C CA . HIS A 1 85 ? 0.036 -11.166 -2.360 1.00 91.00 85 HIS A CA 1
ATOM 678 C C . HIS A 1 85 ? -1.092 -10.253 -2.846 1.00 91.00 85 HIS A C 1
ATOM 680 O O . HIS A 1 85 ? -2.171 -10.744 -3.170 1.00 91.00 85 HIS A O 1
ATOM 686 N N . PHE A 1 86 ? -0.865 -8.942 -2.953 1.00 91.88 86 PHE A N 1
ATOM 687 C CA . PHE A 1 86 ? -1.855 -8.065 -3.569 1.00 91.88 86 PHE A CA 1
ATOM 688 C C . PHE A 1 86 ? -2.013 -8.402 -5.053 1.00 91.88 86 PHE A C 1
ATOM 690 O O . PHE A 1 86 ? -1.033 -8.539 -5.788 1.00 91.88 86 PHE A O 1
ATOM 697 N N . ARG A 1 87 ? -3.267 -8.547 -5.478 1.00 91.00 87 ARG A N 1
ATOM 698 C CA . ARG A 1 87 ? -3.669 -8.806 -6.862 1.00 91.00 87 ARG A CA 1
ATOM 699 C C . ARG A 1 87 ? -4.699 -7.781 -7.312 1.00 91.00 87 ARG A C 1
ATOM 701 O O . ARG A 1 87 ? -5.320 -7.121 -6.474 1.00 91.00 87 ARG A O 1
ATOM 708 N N . ALA A 1 88 ? -4.838 -7.654 -8.628 1.00 91.50 88 ALA A N 1
ATOM 709 C CA . ALA A 1 88 ? -5.751 -6.735 -9.295 1.00 91.50 88 ALA A CA 1
ATOM 710 C C . ALA A 1 88 ? -7.162 -6.793 -8.701 1.00 91.50 88 ALA A C 1
ATOM 712 O O . ALA A 1 88 ? -7.684 -5.787 -8.229 1.00 91.50 88 ALA A O 1
ATOM 713 N N . GLU A 1 89 ? -7.709 -7.997 -8.581 1.00 92.19 89 GLU A N 1
ATOM 714 C CA . GLU A 1 89 ? -9.074 -8.271 -8.140 1.00 92.19 89 GLU A CA 1
ATOM 715 C C . GLU A 1 89 ? -9.366 -7.718 -6.740 1.00 92.19 89 GLU A C 1
ATOM 717 O O . GLU A 1 89 ? -10.492 -7.320 -6.442 1.00 92.19 89 GLU A O 1
ATOM 722 N N . LEU A 1 90 ? -8.347 -7.669 -5.875 1.00 91.62 90 LEU A N 1
ATOM 723 C CA . LEU A 1 90 ? -8.473 -7.146 -4.518 1.00 91.62 90 LEU A CA 1
ATOM 724 C C . LEU A 1 90 ? -8.397 -5.614 -4.477 1.00 91.62 90 LEU A C 1
ATOM 726 O O . LEU A 1 90 ? -9.116 -4.983 -3.703 1.00 91.62 90 LEU A O 1
ATOM 730 N N . VAL A 1 91 ? -7.494 -5.011 -5.255 1.00 93.56 91 VAL A N 1
ATOM 731 C CA . VAL A 1 91 ? -7.130 -3.589 -5.095 1.00 93.56 91 VAL A CA 1
ATOM 732 C C . VAL A 1 91 ? -7.782 -2.661 -6.110 1.00 93.56 91 VAL A C 1
ATOM 734 O O . VAL A 1 91 ? -7.950 -1.480 -5.807 1.00 93.56 91 VAL A O 1
ATOM 737 N N . GLU A 1 92 ? -8.167 -3.159 -7.284 1.00 94.19 92 GLU A N 1
ATOM 738 C CA . GLU A 1 92 ? -8.748 -2.348 -8.357 1.00 94.19 92 GLU A CA 1
ATOM 739 C C . GLU A 1 92 ? -9.977 -1.549 -7.909 1.00 94.19 92 GLU A C 1
ATOM 741 O O . GLU A 1 92 ? -9.995 -0.344 -8.159 1.00 94.19 92 GLU A O 1
ATOM 746 N N . PRO A 1 93 ? -10.968 -2.112 -7.182 1.00 95.75 93 PRO A N 1
ATOM 747 C CA . PRO A 1 93 ? -12.136 -1.333 -6.764 1.00 95.75 93 PRO A CA 1
ATOM 748 C C . PRO A 1 93 ? -11.774 -0.155 -5.848 1.00 95.75 93 PRO A C 1
ATOM 750 O O . PRO A 1 93 ? -12.318 0.947 -5.978 1.00 95.75 93 PRO A O 1
ATOM 753 N N . LEU A 1 94 ? -10.819 -0.369 -4.937 1.00 96.25 94 LEU A N 1
ATOM 754 C CA . LEU A 1 94 ? -10.315 0.679 -4.051 1.00 96.25 94 LEU A CA 1
ATOM 755 C C . LEU A 1 94 ? -9.557 1.743 -4.847 1.00 96.25 94 LEU A C 1
ATOM 757 O O . LEU A 1 94 ? -9.768 2.936 -4.651 1.00 96.25 94 LEU A O 1
ATOM 761 N N . PHE A 1 95 ? -8.677 1.324 -5.748 1.00 97.00 95 PHE A N 1
ATOM 762 C CA . PHE A 1 95 ? -7.845 2.240 -6.517 1.00 97.00 95 PHE A CA 1
ATOM 763 C C . PHE A 1 95 ? -8.635 3.025 -7.564 1.00 97.00 95 PHE A C 1
ATOM 765 O O . PHE A 1 95 ? -8.378 4.213 -7.730 1.00 97.00 95 PHE A O 1
ATOM 772 N N . ARG A 1 96 ? -9.674 2.437 -8.159 1.00 97.44 96 ARG A N 1
ATOM 773 C CA . ARG A 1 96 ? -10.653 3.167 -8.970 1.00 97.44 96 ARG A CA 1
ATOM 774 C C . ARG A 1 96 ? -11.373 4.241 -8.153 1.00 97.44 96 ARG A C 1
ATOM 776 O O . ARG A 1 96 ? -11.590 5.348 -8.639 1.00 97.44 96 ARG A O 1
ATOM 783 N N . SER A 1 97 ? -11.708 3.942 -6.897 1.00 96.88 97 SER A N 1
ATOM 784 C CA . SER A 1 97 ? -12.306 4.932 -5.991 1.00 96.88 97 SER A CA 1
ATOM 785 C C . SER A 1 97 ? -11.326 6.067 -5.672 1.00 96.88 97 SER A C 1
ATOM 787 O O . SER A 1 97 ? -11.726 7.227 -5.634 1.00 96.88 97 SER A O 1
ATOM 789 N N . LEU A 1 98 ? -10.033 5.763 -5.498 1.00 97.19 98 LEU A N 1
ATOM 790 C CA . LEU A 1 98 ? -8.998 6.792 -5.349 1.00 97.19 98 LEU A CA 1
ATOM 791 C C . LEU A 1 98 ? -8.880 7.656 -6.609 1.00 97.19 98 LEU A C 1
ATOM 793 O O . LEU A 1 98 ? -8.862 8.877 -6.492 1.00 97.19 98 LEU A O 1
ATOM 797 N N . ASP A 1 99 ? -8.855 7.053 -7.799 1.00 97.75 99 ASP A N 1
ATOM 798 C CA . ASP A 1 99 ? -8.838 7.797 -9.063 1.00 97.75 99 ASP A CA 1
ATOM 799 C C . ASP A 1 99 ? -10.003 8.791 -9.140 1.00 97.75 99 ASP A C 1
ATOM 801 O O . ASP A 1 99 ? -9.783 9.979 -9.367 1.00 97.75 99 ASP A O 1
ATOM 805 N N . GLN A 1 100 ? -11.225 8.348 -8.836 1.00 97.38 100 GLN A N 1
ATOM 806 C CA . GLN A 1 100 ? -12.405 9.218 -8.812 1.00 97.38 100 GLN A CA 1
ATOM 807 C C . GLN A 1 100 ? -12.285 10.361 -7.793 1.00 97.38 100 GLN A C 1
ATOM 809 O O . GLN A 1 100 ? -12.628 11.497 -8.115 1.00 97.38 100 GLN A O 1
ATOM 814 N N . LEU A 1 101 ? -11.772 10.085 -6.588 1.00 96.25 101 LEU A N 1
ATOM 815 C CA . LEU A 1 101 ? -11.585 11.097 -5.542 1.00 96.25 101 LEU A CA 1
ATOM 816 C C . LEU A 1 101 ? -10.580 12.182 -5.942 1.00 96.25 101 LEU A C 1
ATOM 818 O O . LEU A 1 101 ? -10.786 13.352 -5.628 1.00 96.25 101 LEU A O 1
ATOM 822 N N . PHE A 1 102 ? -9.504 11.807 -6.633 1.00 96.50 102 PHE A N 1
ATOM 823 C CA . PHE A 1 102 ? -8.487 12.751 -7.099 1.00 96.50 102 PHE A CA 1
ATOM 824 C C . PHE A 1 102 ? -8.798 13.363 -8.474 1.00 96.50 102 PHE A C 1
ATOM 826 O O . PHE A 1 102 ? -8.053 14.226 -8.934 1.00 96.50 102 PHE A O 1
ATOM 833 N N . GLY A 1 103 ? -9.884 12.943 -9.131 1.00 96.94 103 GLY A N 1
ATOM 834 C CA . GLY A 1 103 ? -10.233 13.390 -10.482 1.00 96.94 103 GLY A CA 1
ATOM 835 C C . GLY A 1 103 ? -9.324 12.816 -11.575 1.00 96.94 103 GLY A C 1
ATOM 836 O O . GLY A 1 103 ? -9.170 13.423 -12.633 1.00 96.94 103 GLY A O 1
ATOM 837 N N . PHE A 1 104 ? -8.706 11.663 -11.325 1.00 97.06 104 PHE A N 1
ATOM 838 C CA . PHE A 1 104 ? -7.874 10.944 -12.283 1.00 97.06 104 PHE A CA 1
ATOM 839 C C . PHE A 1 104 ? -8.650 9.852 -13.017 1.00 97.06 104 PHE A C 1
ATOM 841 O O . PHE A 1 104 ? -9.742 9.440 -12.626 1.00 97.06 104 PHE A O 1
ATOM 848 N N . GLN A 1 105 ? -8.053 9.370 -14.104 1.00 95.56 105 GLN A N 1
ATOM 849 C CA . GLN A 1 105 ? -8.527 8.216 -14.853 1.00 95.56 105 GLN A CA 1
ATOM 850 C C . GLN A 1 105 ? -7.370 7.230 -14.979 1.00 95.56 105 GLN A C 1
ATOM 852 O O . GLN A 1 105 ? -6.370 7.538 -15.626 1.00 95.56 105 GLN A O 1
ATOM 857 N N . ASN A 1 106 ? -7.512 6.058 -14.359 1.00 94.69 106 ASN A N 1
ATOM 858 C CA . ASN A 1 106 ? -6.555 4.958 -14.448 1.00 94.69 106 ASN A CA 1
ATOM 859 C C . ASN A 1 106 ? -5.120 5.317 -14.004 1.00 94.69 106 ASN A C 1
ATOM 861 O O . ASN A 1 106 ? -4.145 4.934 -14.649 1.00 94.69 106 ASN A O 1
ATOM 865 N N . VAL A 1 107 ? -4.968 6.064 -12.907 1.00 96.50 107 VAL A N 1
ATOM 866 C CA . VAL A 1 107 ? -3.652 6.364 -12.317 1.00 96.50 107 VAL A CA 1
ATOM 867 C C . VAL A 1 107 ? -3.386 5.399 -11.172 1.00 96.50 107 VAL A C 1
ATOM 869 O O . VAL A 1 107 ? -2.397 4.666 -11.191 1.00 96.50 107 VAL A O 1
ATOM 872 N N . TYR A 1 108 ? -4.266 5.346 -10.177 1.00 97.00 108 TYR A N 1
ATOM 873 C CA . TYR A 1 108 ? -4.180 4.362 -9.105 1.00 97.00 108 TYR A CA 1
ATOM 874 C C . TYR A 1 108 ? -4.644 2.990 -9.594 1.00 97.00 108 TYR A C 1
ATOM 876 O O . TYR A 1 108 ? -4.003 1.995 -9.255 1.00 97.00 108 TYR A O 1
ATOM 884 N N . GLU A 1 109 ? -5.702 2.905 -10.401 1.00 95.69 109 GLU A N 1
ATOM 885 C CA . GLU A 1 109 ? -6.223 1.630 -10.920 1.00 95.69 109 GLU A CA 1
ATOM 886 C C . GLU A 1 109 ? -5.184 0.869 -11.760 1.00 95.69 109 GLU A C 1
ATOM 888 O O . GLU A 1 109 ? -5.136 -0.355 -11.720 1.00 95.69 109 GLU A O 1
ATOM 893 N N . PHE A 1 110 ? -4.243 1.575 -12.393 1.00 94.12 110 PHE A N 1
ATOM 894 C CA . PHE A 1 110 ? -3.148 0.978 -13.162 1.00 94.12 110 PHE A CA 1
ATOM 895 C C . PHE A 1 110 ? -2.094 0.238 -12.315 1.00 94.12 110 PHE A C 1
ATOM 897 O O . PHE A 1 110 ? -1.276 -0.522 -12.835 1.00 94.12 110 PHE A O 1
ATOM 904 N N . THR A 1 111 ? -2.091 0.432 -10.995 1.00 95.00 111 THR A N 1
ATOM 905 C CA . THR A 1 111 ? -1.071 -0.123 -10.088 1.00 95.00 111 THR A CA 1
ATOM 906 C C . THR A 1 111 ? -0.817 -1.627 -10.263 1.00 95.00 111 THR A C 1
ATOM 908 O O . THR A 1 111 ? 0.346 -1.987 -10.429 1.00 95.00 111 THR A O 1
ATOM 911 N N . PRO A 1 112 ? -1.819 -2.526 -10.207 1.00 93.38 112 PRO A N 1
ATOM 912 C CA . PRO A 1 112 ? -1.605 -3.962 -10.405 1.00 93.38 112 PRO A CA 1
ATOM 913 C C . PRO A 1 112 ? -1.194 -4.336 -11.836 1.00 93.38 112 PRO A C 1
ATOM 915 O O . PRO A 1 112 ? -0.556 -5.366 -12.021 1.00 93.38 112 PRO A O 1
ATOM 918 N N . THR A 1 113 ? -1.495 -3.502 -12.837 1.00 92.94 113 THR A N 1
ATOM 919 C CA . THR A 1 113 ? -1.089 -3.745 -14.233 1.00 92.94 113 THR A CA 1
ATOM 920 C C . THR A 1 113 ? 0.395 -3.447 -14.452 1.00 92.94 113 THR A C 1
ATOM 922 O O . THR A 1 113 ? 1.046 -4.096 -15.268 1.00 92.94 113 THR A O 1
ATOM 925 N N . PHE A 1 114 ? 0.962 -2.492 -13.708 1.00 92.75 114 PHE A N 1
ATOM 926 C CA . PHE A 1 114 ? 2.340 -2.046 -13.916 1.00 92.75 114 PHE A CA 1
ATOM 927 C C . PHE A 1 114 ? 3.370 -3.194 -13.864 1.00 92.75 114 PHE A C 1
ATOM 929 O O . PHE A 1 114 ? 4.175 -3.300 -14.792 1.00 92.75 114 PHE A O 1
ATOM 936 N N . PRO A 1 115 ? 3.392 -4.065 -12.831 1.00 93.19 115 PRO A N 1
ATOM 937 C CA . PRO A 1 115 ? 4.339 -5.174 -12.774 1.00 93.19 115 PRO A CA 1
ATOM 938 C C . PRO A 1 115 ? 4.222 -6.110 -13.981 1.00 93.19 115 PRO A C 1
ATOM 940 O O . PRO A 1 115 ? 5.253 -6.452 -14.557 1.00 93.19 115 PRO A O 1
ATOM 943 N N . LEU A 1 116 ? 2.997 -6.407 -14.428 1.00 93.88 116 LEU A N 1
ATOM 944 C CA . LEU A 1 116 ? 2.693 -7.338 -15.523 1.00 93.88 116 LEU A CA 1
ATOM 945 C C . LEU A 1 116 ? 3.250 -6.893 -16.880 1.00 93.88 116 LEU A C 1
ATOM 947 O O . LEU A 1 116 ? 3.595 -7.726 -17.710 1.00 93.88 116 LEU A O 1
ATOM 951 N N . ILE A 1 117 ? 3.375 -5.585 -17.104 1.00 93.62 117 ILE A N 1
ATOM 952 C CA . ILE A 1 117 ? 3.956 -5.035 -18.340 1.00 93.62 117 ILE A CA 1
ATOM 953 C C . ILE A 1 117 ? 5.451 -4.714 -18.207 1.00 93.62 117 ILE A C 1
ATOM 955 O O . ILE A 1 117 ? 6.048 -4.110 -19.097 1.00 93.62 117 ILE A O 1
ATOM 959 N N . SER A 1 118 ? 6.061 -5.059 -17.073 1.00 93.50 118 SER A N 1
ATOM 960 C CA . SER A 1 118 ? 7.451 -4.736 -16.764 1.00 93.50 118 SER A CA 1
ATOM 961 C C . SER A 1 118 ? 8.342 -5.976 -16.782 1.00 93.50 118 SER A C 1
ATOM 963 O O . SER A 1 118 ? 7.879 -7.108 -16.700 1.00 93.50 118 SER A O 1
ATOM 965 N N . LYS A 1 119 ? 9.658 -5.764 -16.844 1.00 93.88 119 LYS A N 1
ATOM 966 C CA . LYS A 1 119 ? 10.653 -6.815 -16.596 1.00 93.88 119 LYS A CA 1
ATOM 967 C C . LYS A 1 119 ? 11.232 -6.640 -15.201 1.00 93.88 119 LYS A C 1
ATOM 969 O O . LYS A 1 119 ? 11.568 -5.519 -14.806 1.00 93.88 119 LYS A O 1
ATOM 974 N N . LEU A 1 120 ? 11.362 -7.726 -14.455 1.00 94.44 120 LEU A N 1
ATOM 975 C CA . LEU A 1 120 ? 12.042 -7.775 -13.170 1.00 94.44 120 LEU A CA 1
ATOM 976 C C . LEU A 1 120 ? 13.442 -8.351 -13.356 1.00 94.44 120 LEU A C 1
ATOM 978 O O . LEU A 1 120 ? 13.587 -9.488 -13.781 1.00 94.44 120 LEU A O 1
ATOM 982 N N . LEU A 1 121 ? 14.468 -7.581 -13.007 1.00 94.06 121 LEU A N 1
ATOM 983 C CA . LEU A 1 121 ? 15.859 -8.028 -13.031 1.00 94.06 121 LEU A CA 1
ATOM 984 C C . LEU A 1 121 ? 16.354 -8.269 -11.610 1.00 94.06 121 LEU A C 1
ATOM 986 O O . LEU A 1 121 ? 16.183 -7.408 -10.752 1.00 94.06 121 LEU A O 1
ATOM 990 N N . PHE A 1 122 ? 17.015 -9.390 -11.357 1.00 92.56 122 PHE A N 1
ATOM 991 C CA . PHE A 1 122 ? 17.666 -9.631 -10.071 1.00 92.56 122 PHE A CA 1
ATOM 992 C C . PHE A 1 122 ? 19.090 -9.087 -10.112 1.00 92.56 122 PHE A C 1
ATOM 994 O O . PHE A 1 122 ? 19.907 -9.539 -10.918 1.00 92.56 122 PHE A O 1
ATOM 1001 N N . GLN A 1 123 ? 19.416 -8.140 -9.231 1.00 90.06 123 GLN A N 1
ATOM 1002 C CA . GLN A 1 123 ? 20.726 -7.495 -9.204 1.00 90.06 123 GLN A CA 1
ATOM 1003 C C . GLN A 1 123 ? 21.829 -8.488 -8.812 1.00 90.06 123 GLN A C 1
ATOM 1005 O O . GLN A 1 123 ? 21.881 -8.953 -7.676 1.00 90.06 123 GLN A O 1
ATOM 1010 N N . ASP A 1 124 ? 22.720 -8.797 -9.755 1.00 88.25 124 ASP A N 1
ATOM 1011 C CA . ASP A 1 124 ? 24.005 -9.463 -9.518 1.00 88.25 124 ASP A CA 1
ATOM 1012 C C . ASP A 1 124 ? 25.102 -8.671 -10.211 1.00 88.25 124 ASP A C 1
ATOM 1014 O O . ASP A 1 124 ? 24.871 -8.136 -11.294 1.00 88.25 124 ASP A O 1
ATOM 1018 N N . ARG A 1 125 ? 26.303 -8.644 -9.636 1.00 85.44 125 ARG A N 1
ATOM 1019 C CA . ARG A 1 125 ? 27.470 -8.091 -10.340 1.00 85.44 125 ARG A CA 1
ATOM 1020 C C . ARG A 1 125 ? 28.162 -9.131 -11.214 1.00 85.44 125 ARG A C 1
ATOM 1022 O O . ARG A 1 125 ? 28.841 -8.747 -12.157 1.00 85.44 125 ARG A O 1
ATOM 1029 N N . TYR A 1 126 ? 28.007 -10.413 -10.892 1.00 88.06 126 TYR A N 1
ATOM 1030 C CA . TYR A 1 126 ? 28.767 -11.501 -11.504 1.00 88.06 126 TYR A CA 1
ATOM 1031 C C . TYR A 1 126 ? 27.903 -12.400 -12.394 1.00 88.06 126 TYR A C 1
ATOM 1033 O O . TYR A 1 126 ? 28.432 -13.077 -13.268 1.00 88.06 126 TYR A O 1
ATOM 1041 N N . ALA A 1 127 ? 26.583 -12.384 -12.199 1.00 87.06 127 ALA A N 1
ATOM 1042 C CA . ALA A 1 127 ? 25.618 -13.169 -12.966 1.00 87.06 127 ALA A CA 1
ATOM 1043 C C . ALA A 1 127 ? 24.515 -12.273 -13.551 1.00 87.06 127 ALA A C 1
ATOM 1045 O O . ALA A 1 127 ? 23.406 -12.185 -13.018 1.00 87.06 127 ALA A O 1
ATOM 1046 N N . THR A 1 128 ? 24.823 -11.571 -14.641 1.00 87.69 128 THR A N 1
ATOM 1047 C CA . THR A 1 128 ? 23.828 -10.791 -15.390 1.00 87.69 128 THR A CA 1
ATOM 1048 C C . THR A 1 128 ? 22.951 -11.706 -16.253 1.00 87.69 128 THR A C 1
ATOM 1050 O O . THR A 1 128 ? 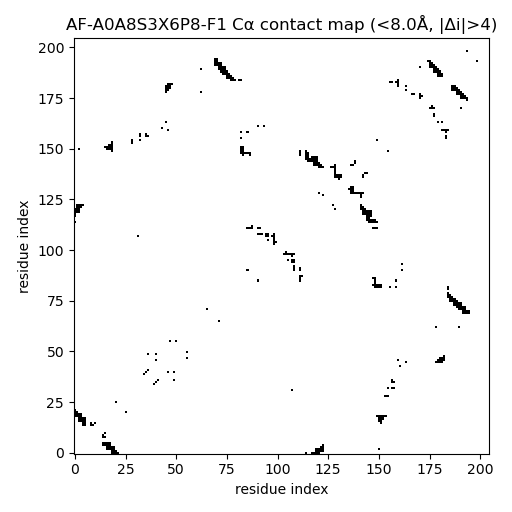23.410 -12.771 -16.668 1.00 87.69 128 THR A O 1
ATOM 1053 N N . PRO A 1 129 ? 21.696 -11.323 -16.548 1.00 90.38 129 PRO A N 1
ATOM 1054 C CA . PRO A 1 129 ? 20.867 -12.077 -17.484 1.00 90.38 129 PRO A CA 1
ATOM 1055 C C . PRO A 1 129 ? 21.495 -12.092 -18.884 1.00 90.38 129 PRO A C 1
ATOM 1057 O O . PRO A 1 129 ? 22.154 -11.132 -19.288 1.00 90.38 129 PRO A O 1
ATOM 1060 N N . ASN A 1 130 ? 21.253 -13.172 -19.629 1.00 90.00 130 ASN A N 1
ATOM 1061 C CA . ASN A 1 130 ? 21.604 -13.233 -21.045 1.00 90.00 130 ASN A CA 1
ATOM 1062 C C . ASN A 1 130 ? 20.814 -12.177 -21.824 1.00 90.00 130 ASN A C 1
ATOM 1064 O O . ASN A 1 130 ? 19.674 -11.866 -21.473 1.00 90.00 130 ASN A O 1
ATOM 1068 N N . GLN A 1 131 ? 21.407 -11.660 -22.894 1.00 92.56 131 GLN A N 1
ATOM 1069 C CA . GLN A 1 131 ? 20.771 -10.682 -23.772 1.00 92.56 131 GLN A CA 1
ATOM 1070 C C . GLN A 1 131 ? 20.459 -11.314 -25.125 1.00 92.56 131 GLN A C 1
ATOM 1072 O O . GLN A 1 131 ? 21.231 -12.130 -25.633 1.00 92.56 131 GLN A O 1
ATOM 1077 N N . ALA A 1 132 ? 19.321 -10.941 -25.698 1.00 91.62 132 ALA A N 1
ATOM 1078 C CA . ALA A 1 132 ? 18.975 -11.260 -27.071 1.00 91.62 132 ALA A CA 1
ATOM 1079 C C . ALA A 1 132 ? 19.765 -10.365 -28.045 1.00 91.62 132 ALA A C 1
ATOM 1081 O O . ALA A 1 132 ? 20.487 -9.452 -27.641 1.00 91.62 132 ALA A O 1
ATOM 1082 N N . GLY A 1 133 ? 19.651 -10.637 -29.349 1.00 90.81 133 GLY A N 1
ATOM 1083 C CA . GLY A 1 133 ? 20.380 -9.889 -30.384 1.00 90.81 133 GLY A CA 1
ATOM 1084 C C . GLY A 1 133 ? 20.000 -8.405 -30.486 1.00 90.81 133 GLY A C 1
ATOM 1085 O O . GLY A 1 133 ? 20.751 -7.627 -31.066 1.00 90.81 133 GLY A O 1
ATOM 1086 N N . ASP A 1 134 ? 18.865 -8.011 -29.909 1.00 92.31 134 ASP A N 1
ATOM 1087 C CA . ASP A 1 134 ? 18.387 -6.630 -29.781 1.00 92.31 134 ASP A CA 1
ATOM 1088 C C . ASP A 1 134 ? 18.872 -5.931 -28.492 1.00 92.31 134 ASP A C 1
ATOM 1090 O O . ASP A 1 134 ? 18.611 -4.746 -28.297 1.00 92.31 134 ASP A O 1
ATOM 1094 N N . GLY A 1 135 ? 19.600 -6.643 -27.624 1.00 88.75 135 GLY A N 1
ATOM 1095 C CA . GLY A 1 135 ? 20.091 -6.148 -26.338 1.00 88.75 135 GLY A CA 1
ATOM 1096 C C . GLY A 1 135 ? 19.116 -6.323 -25.169 1.00 88.75 135 GLY A C 1
ATOM 1097 O O . GLY A 1 135 ? 19.494 -6.047 -24.025 1.00 88.75 135 GLY A O 1
ATOM 1098 N N . GLU A 1 136 ? 17.901 -6.821 -25.409 1.00 91.12 136 GLU A N 1
ATOM 1099 C CA . GLU A 1 136 ? 16.908 -7.038 -24.358 1.00 91.12 136 GLU A CA 1
ATOM 1100 C C . GLU A 1 136 ? 17.252 -8.265 -23.498 1.00 91.12 136 GLU A C 1
ATOM 1102 O O . GLU A 1 136 ? 17.737 -9.278 -24.011 1.00 91.12 136 GLU A O 1
ATOM 1107 N N . PRO A 1 137 ? 16.995 -8.225 -22.176 1.00 92.12 137 PRO A N 1
ATOM 1108 C CA . PRO A 1 137 ? 17.264 -9.359 -21.307 1.00 92.12 137 PRO A CA 1
ATOM 1109 C C . PRO A 1 137 ? 16.279 -10.498 -21.585 1.00 92.12 137 PRO A C 1
ATOM 1111 O O . PRO A 1 137 ? 15.056 -10.308 -21.604 1.00 92.12 137 PRO A O 1
ATOM 1114 N N . ILE A 1 138 ? 16.836 -11.692 -21.759 1.00 93.19 138 ILE A N 1
ATOM 1115 C CA . ILE A 1 138 ? 16.100 -12.940 -21.952 1.00 93.19 138 ILE A CA 1
ATOM 1116 C C . ILE A 1 138 ? 15.592 -13.422 -20.593 1.00 93.19 138 ILE A C 1
ATOM 1118 O O . ILE A 1 138 ? 16.300 -13.337 -19.586 1.00 93.19 138 ILE A O 1
ATOM 1122 N N . GLU A 1 139 ? 14.363 -13.930 -20.576 1.00 94.19 139 GLU A N 1
ATOM 1123 C CA . GLU A 1 139 ? 13.761 -14.522 -19.386 1.00 94.19 139 GLU A CA 1
ATOM 1124 C C . GLU A 1 139 ? 14.589 -15.704 -18.848 1.00 94.19 139 GLU A C 1
ATOM 1126 O O . GLU A 1 139 ? 15.144 -16.510 -19.597 1.00 94.19 139 GLU A O 1
ATOM 1131 N N . GLY A 1 140 ? 14.707 -15.789 -17.525 1.00 92.31 140 GLY A N 1
ATOM 1132 C CA . GLY A 1 140 ? 15.492 -16.803 -16.835 1.00 92.31 140 GLY A CA 1
ATOM 1133 C C . GLY A 1 140 ? 15.691 -16.481 -15.349 1.00 92.31 140 GLY A C 1
ATOM 1134 O O . GLY A 1 140 ? 15.060 -15.575 -14.810 1.00 92.31 140 GLY A O 1
ATOM 1135 N N . PRO A 1 141 ? 16.628 -17.154 -14.659 1.00 90.00 141 PRO A N 1
ATOM 1136 C CA . PRO A 1 141 ? 16.803 -17.009 -13.207 1.00 90.00 141 PRO A CA 1
ATOM 1137 C C . PRO A 1 141 ? 17.101 -15.581 -12.721 1.00 90.00 141 PRO A C 1
ATOM 1139 O O . PRO A 1 141 ? 16.902 -15.265 -11.553 1.00 90.00 141 PRO A O 1
ATOM 1142 N N . ARG A 1 142 ? 17.612 -14.712 -13.604 1.00 91.25 142 ARG A N 1
ATOM 1143 C CA . ARG A 1 142 ? 17.970 -13.317 -13.292 1.00 91.25 142 ARG A CA 1
ATOM 1144 C C . ARG A 1 142 ? 17.052 -12.286 -13.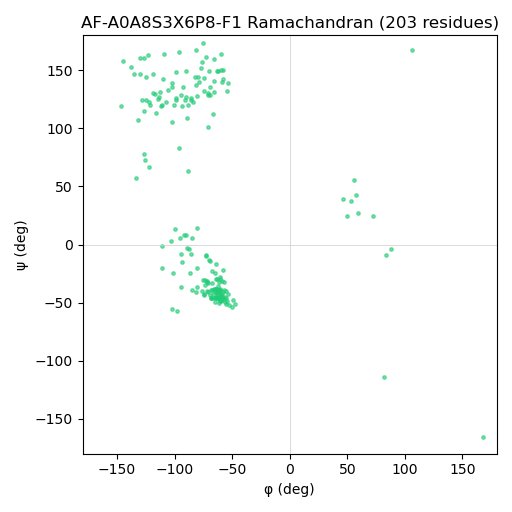952 1.00 91.25 142 ARG A C 1
ATOM 1146 O O . ARG A 1 142 ? 17.251 -11.092 -13.728 1.00 91.25 142 ARG A O 1
ATOM 1153 N N . CYS A 1 143 ? 16.069 -12.719 -14.742 1.00 94.38 143 CYS A N 1
ATOM 1154 C CA . CYS A 1 143 ? 15.114 -11.850 -15.421 1.00 94.38 143 CYS A CA 1
ATOM 1155 C C . CYS A 1 143 ? 13.748 -12.534 -15.522 1.00 94.38 143 CYS A C 1
ATOM 1157 O O . CYS A 1 143 ? 13.633 -13.567 -16.163 1.00 94.38 143 CYS A O 1
ATOM 1159 N N . VAL A 1 144 ? 12.717 -11.938 -14.932 1.00 94.56 144 VAL A N 1
ATOM 1160 C CA . VAL A 1 144 ? 11.327 -12.408 -15.028 1.00 94.56 144 VAL A CA 1
ATOM 1161 C C . VAL A 1 144 ? 10.526 -11.385 -15.816 1.00 94.56 144 VAL A C 1
ATOM 1163 O O . VAL A 1 144 ? 10.627 -10.183 -15.542 1.00 94.56 144 VAL A O 1
ATOM 1166 N N . HIS A 1 145 ? 9.755 -11.827 -16.804 1.00 94.94 145 HIS A N 1
ATOM 1167 C CA . HIS A 1 145 ? 8.873 -10.942 -17.562 1.00 94.94 145 HIS A CA 1
ATOM 1168 C C . HIS A 1 145 ? 7.490 -10.939 -16.909 1.00 94.94 145 HIS A C 1
ATOM 1170 O O . HIS A 1 145 ? 6.986 -11.976 -16.498 1.00 94.94 145 HIS A O 1
ATOM 1176 N N . GLY A 1 146 ? 6.897 -9.757 -16.758 1.00 94.56 146 GLY A N 1
ATOM 1177 C CA . GLY A 1 146 ? 5.561 -9.588 -16.190 1.00 94.56 146 GLY A CA 1
ATOM 1178 C C . GLY A 1 146 ? 5.362 -10.189 -14.794 1.00 94.56 146 GLY A C 1
ATOM 1179 O O . GLY A 1 146 ? 4.444 -10.988 -14.623 1.00 94.56 146 GLY A O 1
ATOM 1180 N N . PRO A 1 147 ? 6.175 -9.832 -13.777 1.00 93.06 147 PRO A N 1
ATOM 1181 C CA . PRO A 1 147 ? 5.921 -10.277 -12.407 1.00 93.06 147 PRO A CA 1
ATOM 1182 C C . PRO A 1 147 ? 4.496 -9.923 -11.962 1.00 93.06 147 PRO A C 1
ATOM 1184 O O . PRO A 1 147 ? 4.030 -8.811 -12.188 1.00 93.06 147 PRO A O 1
ATOM 1187 N N . GLU A 1 148 ? 3.827 -10.834 -11.258 1.00 90.44 148 GLU A N 1
ATOM 1188 C CA . GLU A 1 148 ? 2.439 -10.638 -10.798 1.00 90.44 148 GLU A CA 1
ATOM 1189 C C . GLU A 1 148 ? 2.290 -9.643 -9.642 1.00 90.44 148 GLU A C 1
ATOM 1191 O O . GLU A 1 148 ? 1.177 -9.296 -9.246 1.00 90.44 148 GLU A O 1
ATOM 1196 N N . ALA A 1 149 ? 3.403 -9.217 -9.050 1.00 90.19 149 ALA A N 1
ATOM 1197 C CA . ALA A 1 149 ? 3.388 -8.384 -7.868 1.00 90.19 149 ALA A CA 1
ATOM 1198 C C . ALA A 1 149 ? 4.528 -7.370 -7.854 1.00 90.19 149 ALA A C 1
ATOM 1200 O O . ALA A 1 149 ? 5.575 -7.522 -8.488 1.00 90.19 149 ALA A O 1
ATOM 1201 N N . TRP A 1 150 ? 4.311 -6.322 -7.071 1.00 92.50 150 TRP A N 1
ATOM 1202 C CA . TRP A 1 150 ? 5.351 -5.370 -6.724 1.00 92.50 150 TRP A CA 1
ATOM 1203 C C . TRP A 1 150 ? 6.292 -5.957 -5.671 1.00 92.50 150 TRP A C 1
ATOM 1205 O O . TRP A 1 150 ? 5.927 -6.834 -4.890 1.00 92.50 150 TRP A O 1
ATOM 1215 N N . LEU A 1 151 ? 7.504 -5.413 -5.629 1.00 91.44 151 LEU A N 1
ATOM 1216 C CA . LEU A 1 151 ? 8.510 -5.767 -4.634 1.00 91.44 151 LEU A CA 1
ATOM 1217 C C . LEU A 1 151 ? 8.300 -5.030 -3.306 1.00 91.44 151 LEU A C 1
ATOM 1219 O O . LEU A 1 151 ? 7.578 -4.032 -3.220 1.00 91.44 151 LEU A O 1
ATOM 1223 N N . GLU A 1 152 ? 9.002 -5.495 -2.277 1.00 88.06 152 GLU A N 1
ATOM 1224 C CA . GLU A 1 152 ? 8.971 -4.901 -0.946 1.00 88.06 152 GLU A CA 1
ATOM 1225 C C . GLU A 1 152 ? 9.397 -3.427 -0.956 1.00 88.06 152 GLU A C 1
ATOM 1227 O O . GLU A 1 152 ? 10.303 -3.005 -1.684 1.00 88.06 152 GLU A O 1
ATOM 1232 N N . GLY A 1 153 ? 8.728 -2.635 -0.115 1.00 84.44 153 GLY A N 1
ATOM 1233 C CA . GLY A 1 153 ? 8.972 -1.199 0.033 1.00 84.44 153 GLY A CA 1
ATOM 1234 C C . GLY A 1 153 ? 8.257 -0.327 -1.001 1.00 84.44 153 GLY A C 1
ATOM 1235 O O . GLY A 1 153 ? 8.230 0.894 -0.856 1.00 84.44 153 GLY A O 1
ATOM 1236 N N . LEU A 1 154 ? 7.641 -0.924 -2.020 1.00 91.56 154 LEU A N 1
ATOM 1237 C CA . LEU A 1 154 ? 6.826 -0.207 -2.999 1.00 91.56 154 LEU A CA 1
ATOM 1238 C C . LEU A 1 154 ? 5.374 -0.166 -2.518 1.00 91.56 154 LEU A C 1
ATOM 1240 O O . LEU A 1 154 ? 4.959 -1.051 -1.797 1.00 91.56 154 LEU A O 1
ATOM 1244 N N . ARG A 1 155 ? 4.610 0.878 -2.853 1.00 93.06 155 ARG A N 1
ATOM 1245 C CA . ARG A 1 155 ? 3.146 0.973 -2.617 1.00 93.06 155 ARG A CA 1
ATOM 1246 C C . ARG A 1 155 ? 2.623 0.648 -1.198 1.00 93.06 155 ARG A C 1
ATOM 1248 O O . ARG A 1 155 ? 1.444 0.330 -1.032 1.00 93.06 155 ARG A O 1
ATOM 1255 N N . GLN A 1 156 ? 3.469 0.783 -0.171 1.00 92.44 156 GLN A N 1
ATOM 1256 C CA . GLN A 1 156 ? 3.133 0.412 1.206 1.00 92.44 156 GLN A CA 1
ATOM 1257 C C . GLN A 1 156 ? 1.890 1.128 1.745 1.00 92.44 156 GLN A C 1
ATOM 1259 O O . GLN A 1 156 ? 1.090 0.492 2.431 1.00 92.44 156 GLN A O 1
ATOM 1264 N N . LYS A 1 157 ? 1.679 2.417 1.447 1.00 93.88 157 LYS A N 1
ATOM 1265 C CA . LYS A 1 157 ? 0.518 3.145 1.982 1.00 93.88 157 LYS A CA 1
ATOM 1266 C C . LYS A 1 157 ? -0.774 2.698 1.317 1.00 93.88 157 LYS A C 1
ATOM 1268 O O . LYS A 1 157 ? -1.772 2.515 2.009 1.00 93.88 157 LYS A O 1
ATOM 1273 N N . GLY A 1 158 ? -0.750 2.458 0.005 1.00 94.88 158 GLY A N 1
ATOM 1274 C CA . GLY A 1 158 ? -1.908 1.922 -0.718 1.00 94.88 158 GLY A CA 1
ATOM 1275 C C . GLY A 1 158 ? -2.350 0.553 -0.188 1.00 94.88 158 GLY A C 1
ATOM 1276 O O . GLY A 1 158 ? -3.533 0.333 0.063 1.00 94.88 158 GLY A O 1
ATOM 1277 N N . TRP A 1 159 ? -1.398 -0.347 0.053 1.00 95.00 159 TRP A N 1
ATOM 1278 C CA . TRP A 1 159 ? -1.674 -1.664 0.636 1.00 95.00 159 TRP A CA 1
ATOM 1279 C C . TRP A 1 159 ? -2.122 -1.595 2.094 1.00 95.00 159 TRP A C 1
ATOM 1281 O O . TRP A 1 159 ? -3.035 -2.318 2.502 1.00 95.00 159 TRP A O 1
ATOM 1291 N N . THR A 1 160 ? -1.519 -0.698 2.878 1.00 95.00 160 THR A N 1
ATOM 1292 C CA . THR A 1 160 ? -1.925 -0.454 4.268 1.00 95.00 160 THR A CA 1
ATOM 1293 C C . THR A 1 160 ? -3.368 0.034 4.306 1.00 95.00 160 THR A C 1
ATOM 1295 O O . THR A 1 160 ? -4.171 -0.508 5.055 1.00 95.00 160 THR A O 1
ATOM 1298 N N . LEU A 1 161 ? -3.733 0.984 3.439 1.00 95.50 161 LEU A N 1
ATOM 1299 C CA . LEU A 1 161 ? -5.106 1.466 3.306 1.00 95.50 161 LEU A CA 1
ATOM 1300 C C . LEU A 1 161 ? -6.079 0.321 3.002 1.00 95.50 161 LEU A C 1
ATOM 1302 O O . LEU A 1 161 ? -7.083 0.185 3.696 1.00 95.50 161 LEU A O 1
ATOM 1306 N N . ALA A 1 162 ? -5.770 -0.524 2.013 1.00 95.50 162 ALA A N 1
ATOM 1307 C CA . ALA A 1 162 ? -6.607 -1.674 1.674 1.00 95.50 162 ALA A CA 1
ATOM 1308 C C . ALA A 1 162 ? -6.798 -2.617 2.873 1.00 95.50 162 ALA A C 1
ATOM 1310 O O . ALA A 1 162 ? -7.924 -2.981 3.207 1.00 95.50 162 ALA A O 1
ATOM 1311 N N . THR A 1 163 ? -5.707 -2.947 3.566 1.00 95.44 163 THR A N 1
ATOM 1312 C CA . THR A 1 163 ? -5.714 -3.839 4.736 1.00 95.44 163 THR A CA 1
ATOM 1313 C C . THR A 1 163 ? -6.567 -3.267 5.870 1.00 95.44 163 THR A C 1
ATOM 1315 O O . THR A 1 163 ? -7.430 -3.958 6.410 1.00 95.44 163 THR A O 1
ATOM 1318 N N . ILE A 1 164 ? -6.390 -1.981 6.182 1.00 94.94 164 ILE A N 1
ATOM 1319 C CA . ILE A 1 164 ? -7.163 -1.265 7.204 1.00 94.94 164 ILE A CA 1
ATOM 1320 C C . ILE A 1 164 ? -8.656 -1.292 6.876 1.00 94.94 164 ILE A C 1
ATOM 1322 O O . ILE A 1 164 ? -9.471 -1.604 7.743 1.00 94.94 164 ILE A O 1
ATOM 1326 N N . LEU A 1 165 ? -9.028 -0.986 5.630 1.00 94.88 165 LEU A N 1
ATOM 1327 C CA . LEU A 1 165 ? -10.430 -0.960 5.213 1.00 94.88 165 LEU A CA 1
ATOM 1328 C C . LEU A 1 165 ? -11.077 -2.346 5.301 1.00 94.88 165 LEU A C 1
ATOM 1330 O O . LEU A 1 165 ? -12.222 -2.450 5.736 1.00 94.88 165 LEU A O 1
ATOM 1334 N N . ILE A 1 166 ? -10.343 -3.407 4.956 1.00 94.50 166 ILE A N 1
ATOM 1335 C CA . ILE A 1 166 ? -10.818 -4.790 5.091 1.00 94.50 166 ILE A CA 1
ATOM 1336 C C . ILE A 1 166 ? -11.048 -5.147 6.565 1.00 94.50 166 ILE A C 1
ATOM 1338 O O . ILE A 1 166 ? -12.097 -5.700 6.897 1.00 94.50 166 ILE A O 1
ATOM 1342 N N . ILE A 1 167 ? -10.119 -4.793 7.460 1.00 94.19 167 ILE A N 1
ATOM 1343 C CA . ILE A 1 167 ? -10.258 -5.034 8.906 1.00 94.19 167 ILE A CA 1
ATOM 1344 C C . ILE A 1 167 ? -11.470 -4.281 9.467 1.00 94.19 167 ILE A C 1
ATOM 1346 O O . ILE A 1 167 ? -12.279 -4.863 10.190 1.00 94.19 167 ILE A O 1
ATOM 1350 N N . LEU A 1 168 ? -11.631 -3.003 9.111 1.00 93.38 168 LEU A N 1
ATOM 1351 C CA . LEU A 1 168 ? -12.768 -2.191 9.549 1.00 93.38 168 LEU A CA 1
ATOM 1352 C C . LEU A 1 168 ? -14.098 -2.744 9.024 1.00 93.38 168 LEU A C 1
ATOM 1354 O O . LEU A 1 168 ? -15.073 -2.804 9.771 1.00 93.38 168 LEU A O 1
ATOM 1358 N N . LEU A 1 169 ? -14.135 -3.194 7.767 1.00 93.56 169 LEU A N 1
ATOM 1359 C CA . LEU A 1 169 ? -15.314 -3.830 7.182 1.00 93.56 169 LEU A CA 1
ATOM 1360 C C . LEU A 1 169 ? -15.662 -5.140 7.900 1.00 93.56 169 LEU A C 1
ATOM 1362 O O . LEU A 1 169 ? -16.837 -5.396 8.161 1.00 93.56 169 LEU A O 1
ATOM 1366 N N . ALA A 1 170 ? -14.664 -5.961 8.234 1.00 93.06 170 ALA A N 1
ATOM 1367 C CA . ALA A 1 170 ? -14.864 -7.196 8.985 1.00 93.06 170 ALA A CA 1
ATOM 1368 C C . ALA A 1 170 ? -15.400 -6.916 10.397 1.00 93.06 170 ALA A C 1
ATOM 1370 O O . ALA A 1 170 ? -16.379 -7.533 10.810 1.00 93.06 170 ALA A O 1
ATOM 1371 N N . ALA A 1 171 ? -14.823 -5.940 11.105 1.00 91.06 171 ALA A N 1
ATOM 1372 C CA . ALA A 1 171 ? -15.310 -5.520 12.416 1.00 91.06 171 ALA A CA 1
ATOM 1373 C C . ALA A 1 171 ? -16.767 -5.032 12.345 1.00 91.06 171 ALA A C 1
ATOM 1375 O O . ALA A 1 171 ? -17.606 -5.466 13.133 1.00 91.06 171 ALA A O 1
ATOM 1376 N N . HIS A 1 172 ? -17.088 -4.210 11.342 1.00 90.25 172 HIS A N 1
ATOM 1377 C CA . HIS A 1 172 ? -18.445 -3.723 11.122 1.00 90.25 172 HIS A CA 1
ATOM 1378 C C . HIS A 1 172 ? -19.442 -4.861 10.854 1.00 90.25 172 HIS A C 1
ATOM 1380 O O . HIS A 1 172 ? -20.506 -4.891 11.462 1.00 90.25 172 HIS A O 1
ATOM 1386 N N . ARG A 1 173 ? -19.090 -5.835 10.001 1.00 89.69 173 ARG A N 1
ATOM 1387 C CA . ARG A 1 173 ? -19.942 -7.007 9.708 1.00 89.69 173 ARG A CA 1
ATOM 1388 C C . ARG A 1 173 ? -20.158 -7.928 10.909 1.00 89.69 173 ARG A C 1
ATOM 1390 O O . ARG A 1 173 ? -21.147 -8.652 10.938 1.00 89.69 173 ARG A O 1
ATOM 1397 N N . CYS A 1 174 ? -19.242 -7.910 11.870 1.00 86.06 174 CYS A N 1
ATOM 1398 C CA . CYS A 1 174 ? -19.339 -8.668 13.113 1.00 86.06 174 CYS A CA 1
ATOM 1399 C C . CYS A 1 174 ? -20.000 -7.871 14.255 1.00 86.06 174 CYS A C 1
ATOM 1401 O O . CYS A 1 174 ? -19.980 -8.336 15.394 1.00 86.06 174 CYS A O 1
ATOM 1403 N N . ASP A 1 175 ? -20.555 -6.683 13.977 1.00 84.69 175 ASP A N 1
ATOM 1404 C CA . ASP A 1 175 ? -21.169 -5.779 14.962 1.00 84.69 175 ASP A CA 1
ATOM 1405 C C . ASP A 1 175 ? -20.250 -5.450 16.148 1.00 84.69 175 ASP A C 1
ATOM 1407 O O . ASP A 1 175 ? -20.667 -5.336 17.302 1.00 84.69 175 ASP A O 1
ATOM 1411 N N . THR A 1 176 ? -18.962 -5.296 15.854 1.00 86.44 176 THR A N 1
ATOM 1412 C CA . THR A 1 176 ? -17.924 -4.932 16.816 1.00 86.44 176 THR A CA 1
ATOM 1413 C C . THR A 1 176 ? -17.208 -3.661 16.365 1.00 86.44 176 THR A C 1
ATOM 1415 O O . THR A 1 176 ? -17.298 -3.223 15.217 1.00 86.44 176 THR A O 1
ATOM 1418 N N . THR A 1 177 ? -16.496 -3.030 17.294 1.00 86.06 177 THR A N 1
ATOM 1419 C CA . THR A 1 177 ? -15.655 -1.868 17.019 1.00 86.06 177 THR A CA 1
ATOM 1420 C C . THR A 1 177 ? -14.193 -2.256 17.180 1.00 86.06 177 THR A C 1
ATOM 1422 O O . THR A 1 177 ? -13.775 -2.647 18.273 1.00 86.06 177 THR A O 1
ATOM 1425 N N . ALA A 1 178 ? -13.422 -2.112 16.104 1.00 89.44 178 ALA A N 1
ATOM 1426 C CA . ALA A 1 178 ? -11.976 -2.286 16.109 1.00 89.44 178 ALA A CA 1
ATOM 1427 C C . ALA A 1 178 ? -11.286 -0.919 16.192 1.00 89.44 178 ALA A C 1
ATOM 1429 O O . ALA A 1 178 ? -11.514 -0.053 15.350 1.00 89.44 178 ALA A O 1
ATOM 1430 N N . SER A 1 179 ? -10.422 -0.740 17.188 1.00 90.31 179 SER A N 1
ATOM 1431 C CA . SER A 1 179 ? -9.363 0.271 17.138 1.00 90.31 179 SER A CA 1
ATOM 1432 C C . SER A 1 179 ? -8.110 -0.414 16.624 1.00 90.31 179 SER A C 1
ATOM 1434 O O . SER A 1 179 ? -7.747 -1.465 17.139 1.00 90.31 179 SER A O 1
ATOM 1436 N N . LEU A 1 180 ? -7.452 0.136 15.610 1.00 91.81 180 LEU A N 1
ATOM 1437 C CA . LEU A 1 180 ? -6.302 -0.525 15.002 1.00 91.81 180 LEU A CA 1
ATOM 1438 C C . LEU A 1 180 ? -5.169 0.449 14.696 1.00 91.81 180 LEU A C 1
ATOM 1440 O O . LEU A 1 180 ? -5.397 1.637 14.454 1.00 91.81 180 LEU A O 1
ATOM 1444 N N . LEU A 1 181 ? -3.959 -0.095 14.700 1.00 93.25 181 LEU A N 1
ATOM 1445 C CA . LEU A 1 181 ? -2.737 0.582 14.316 1.00 93.25 181 LEU A CA 1
ATOM 1446 C C . LEU A 1 181 ? -1.974 -0.322 13.348 1.00 93.25 181 LEU A C 1
ATOM 1448 O O . LEU A 1 181 ? -1.434 -1.358 13.737 1.00 93.25 181 LEU A O 1
ATOM 1452 N N . GLY A 1 182 ? -1.976 0.073 12.079 1.00 90.25 182 GLY A N 1
ATOM 1453 C CA . GLY A 1 182 ? -1.303 -0.626 10.995 1.00 90.25 182 GLY A CA 1
ATOM 1454 C C . GLY A 1 182 ? 0.006 0.037 10.589 1.00 90.25 182 GLY A C 1
ATOM 1455 O O . GLY A 1 182 ? 0.081 1.262 10.456 1.00 90.25 182 GLY A O 1
ATOM 1456 N N . GLN A 1 183 ? 1.022 -0.780 10.325 1.00 87.38 183 GLN A N 1
ATOM 1457 C CA . GLN A 1 183 ? 2.322 -0.339 9.817 1.00 87.38 183 GLN A CA 1
ATOM 1458 C C . GLN A 1 183 ? 2.770 -1.222 8.646 1.00 87.38 183 GLN A C 1
ATOM 1460 O O . GLN A 1 183 ? 3.826 -1.846 8.682 1.00 87.38 183 GLN A O 1
ATOM 1465 N N . GLY A 1 184 ? 1.950 -1.297 7.597 1.00 89.31 184 GLY A N 1
ATOM 1466 C CA . GLY A 1 184 ? 2.201 -2.201 6.478 1.00 89.31 184 GLY A CA 1
ATOM 1467 C C . GLY A 1 184 ? 1.733 -3.626 6.764 1.00 89.31 184 GLY A C 1
ATOM 1468 O O . GLY A 1 184 ? 0.536 -3.869 6.887 1.00 89.31 184 GLY A O 1
ATOM 1469 N N . ASP A 1 185 ? 2.671 -4.563 6.852 1.00 87.75 185 ASP A N 1
ATOM 1470 C CA . ASP A 1 185 ? 2.418 -5.991 7.086 1.00 87.75 185 ASP A CA 1
ATOM 1471 C C . ASP A 1 185 ? 1.962 -6.299 8.520 1.00 87.75 185 ASP A C 1
ATOM 1473 O O . ASP A 1 185 ? 1.136 -7.185 8.731 1.00 87.75 185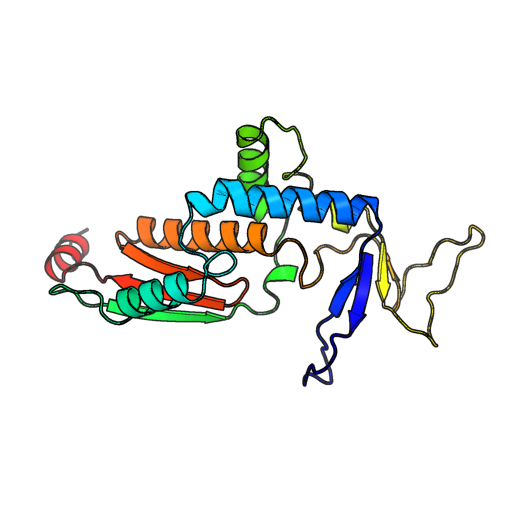 ASP A O 1
ATOM 1477 N N . ASN A 1 186 ? 2.446 -5.528 9.491 1.00 91.75 186 ASN A N 1
ATOM 1478 C CA . ASN A 1 186 ? 2.119 -5.688 10.901 1.00 91.75 186 ASN A CA 1
ATOM 1479 C C . ASN A 1 186 ? 0.883 -4.866 11.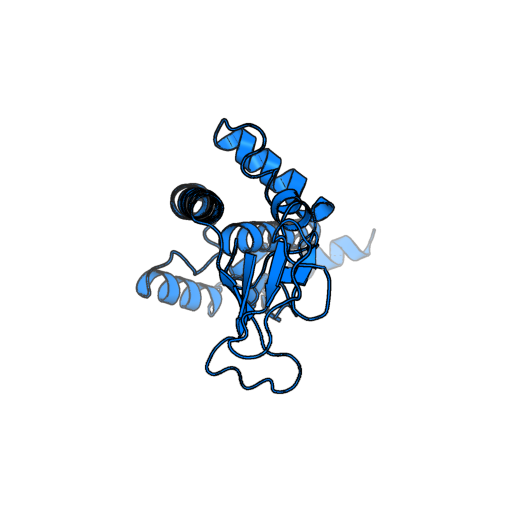291 1.00 91.75 186 ASN A C 1
ATOM 1481 O O . ASN A 1 186 ? 0.829 -3.650 11.072 1.00 91.75 186 ASN A O 1
ATOM 1485 N N . GLN A 1 187 ? -0.100 -5.526 11.904 1.00 93.62 187 GLN A N 1
ATOM 1486 C CA . GLN A 1 187 ? -1.363 -4.925 12.334 1.00 93.62 187 GLN A CA 1
ATOM 1487 C C . GLN A 1 187 ? -1.637 -5.248 13.804 1.00 93.62 187 GLN A C 1
ATOM 1489 O O . GLN A 1 187 ? -1.707 -6.416 14.190 1.00 93.62 187 GLN A O 1
ATOM 1494 N N . VAL A 1 188 ? -1.845 -4.214 14.620 1.00 93.69 188 VAL A N 1
ATOM 1495 C CA . VAL A 1 188 ? -2.296 -4.357 16.011 1.00 93.69 188 VAL A CA 1
ATOM 1496 C C . VAL A 1 188 ? -3.743 -3.899 16.100 1.00 93.69 188 VAL A C 1
ATOM 1498 O O . VAL A 1 188 ? -4.059 -2.763 15.751 1.00 93.69 188 VAL A O 1
ATOM 1501 N N . ILE A 1 189 ? -4.627 -4.777 16.564 1.00 93.62 189 ILE A N 1
ATOM 1502 C CA . ILE A 1 189 ? -6.072 -4.556 16.606 1.00 93.62 189 ILE A CA 1
ATOM 1503 C C . ILE A 1 189 ? -6.560 -4.760 18.040 1.00 93.62 189 ILE A C 1
ATOM 1505 O O . ILE A 1 189 ? -6.371 -5.822 18.624 1.00 93.62 189 ILE A O 1
ATOM 1509 N N . VAL A 1 190 ? -7.233 -3.753 18.585 1.00 92.81 190 VAL A N 1
ATOM 1510 C CA . VAL A 1 190 ? -7.986 -3.818 19.839 1.00 92.81 190 VAL A CA 1
ATOM 1511 C C . VAL A 1 190 ? -9.459 -3.928 19.478 1.00 92.81 190 VAL A C 1
ATOM 1513 O O . VAL A 1 190 ? -10.080 -2.964 19.016 1.00 92.81 190 VAL A O 1
ATOM 1516 N N . LEU A 1 191 ? -10.011 -5.123 19.644 1.00 91.38 191 LEU A N 1
ATOM 1517 C CA . LEU A 1 191 ? -11.392 -5.438 19.313 1.00 91.38 191 LEU A CA 1
ATOM 1518 C C . LEU A 1 191 ? -12.256 -5.385 20.570 1.00 91.38 191 LEU A C 1
ATOM 1520 O O . LEU A 1 191 ? -11.966 -6.068 21.550 1.00 91.38 191 LEU A O 1
ATOM 1524 N N . ARG A 1 192 ? -13.337 -4.607 20.540 1.00 88.75 192 ARG A N 1
ATOM 1525 C CA . ARG A 1 192 ? -14.318 -4.572 21.630 1.00 88.75 192 ARG A CA 1
ATOM 1526 C C . ARG A 1 192 ? -15.328 -5.702 21.474 1.00 88.75 192 ARG A C 1
ATOM 1528 O O . ARG A 1 192 ? -16.037 -5.757 20.468 1.00 88.75 192 ARG A O 1
ATOM 1535 N N . ILE A 1 193 ? -15.460 -6.561 22.475 1.00 83.12 193 ILE A N 1
ATOM 1536 C CA . ILE A 1 193 ? -16.486 -7.603 22.466 1.00 83.12 193 ILE A CA 1
ATOM 1537 C C . ILE A 1 193 ? -17.856 -6.956 22.753 1.00 83.12 193 ILE A C 1
ATOM 1539 O O . ILE A 1 193 ? -17.974 -6.152 23.686 1.00 83.12 193 ILE A O 1
ATOM 1543 N N . PRO A 1 194 ? -18.907 -7.267 21.970 1.00 77.94 194 PRO A N 1
ATOM 1544 C CA . PRO A 1 194 ? -20.271 -6.864 22.301 1.00 77.94 194 PRO A CA 1
ATOM 1545 C C . PRO A 1 19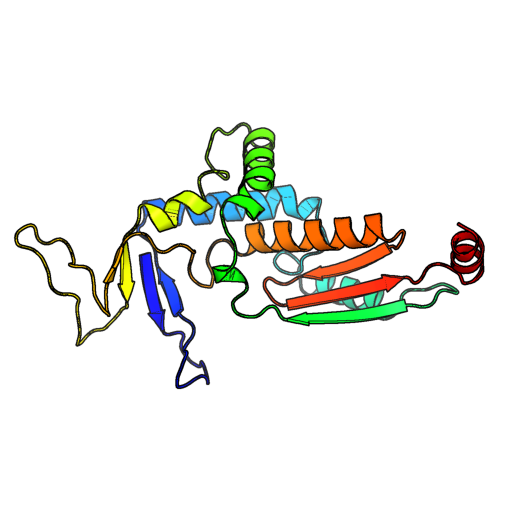4 ? -20.694 -7.400 23.674 1.00 77.94 194 PRO A C 1
ATOM 1547 O O . PRO A 1 194 ? -20.256 -8.469 24.095 1.00 77.94 194 PRO A O 1
ATOM 1550 N N . SER A 1 195 ? -21.576 -6.684 24.375 1.00 77.56 195 SER A N 1
ATOM 1551 C CA . SER A 1 195 ? -22.009 -7.104 25.711 1.00 77.56 195 SER A CA 1
ATOM 1552 C C . SER A 1 195 ? -22.668 -8.487 25.689 1.00 77.56 195 SER A C 1
ATOM 1554 O O . SER A 1 195 ? -23.322 -8.879 24.719 1.00 77.56 195 SER A O 1
ATOM 1556 N N . GLN A 1 196 ? -22.554 -9.222 26.795 1.00 73.44 196 GLN A N 1
ATOM 1557 C CA . GLN A 1 196 ? -23.125 -10.567 26.904 1.00 73.44 196 GLN A CA 1
ATOM 1558 C C . GLN A 1 196 ? -24.639 -10.590 26.634 1.00 73.44 196 GLN A C 1
ATOM 1560 O O . GLN A 1 196 ? -25.142 -11.540 26.038 1.00 73.44 196 GLN A O 1
ATOM 1565 N N . ARG A 1 197 ? -25.349 -9.511 26.992 1.00 73.00 197 ARG A N 1
ATOM 1566 C CA . ARG A 1 197 ? -26.768 -9.308 26.671 1.00 73.00 197 ARG A CA 1
ATOM 1567 C C . ARG A 1 197 ? -27.026 -9.304 25.160 1.00 73.00 197 ARG A C 1
ATOM 1569 O O . ARG A 1 197 ? -27.892 -10.036 24.696 1.00 73.00 197 ARG A O 1
ATOM 1576 N N . TYR A 1 198 ? -26.241 -8.542 24.397 1.00 72.50 198 TYR A N 1
ATOM 1577 C CA . TYR A 1 198 ? -26.350 -8.490 22.935 1.00 72.50 198 TYR A CA 1
ATOM 1578 C C . TYR A 1 198 ? -26.081 -9.861 22.292 1.00 72.50 198 TYR A C 1
ATOM 1580 O O . TYR A 1 198 ? -26.795 -10.296 21.391 1.00 72.50 198 TYR A O 1
ATOM 1588 N N . LEU A 1 199 ? -25.078 -10.591 22.793 1.00 74.12 199 LEU A N 1
ATOM 1589 C CA . LEU A 1 199 ? -24.747 -11.929 22.290 1.00 74.12 199 LEU A CA 1
ATOM 1590 C C . LEU A 1 199 ? -25.843 -12.965 22.590 1.00 74.12 199 LEU A C 1
ATOM 1592 O O . LEU A 1 199 ? -26.049 -13.884 21.799 1.00 74.12 199 LEU A O 1
ATOM 1596 N N . GLN A 1 200 ? -26.545 -12.837 23.718 1.00 73.62 200 GLN A N 1
ATOM 1597 C CA . GLN A 1 200 ? -27.662 -13.715 24.075 1.00 73.62 200 GLN A CA 1
ATOM 1598 C C . GLN A 1 200 ? -28.891 -13.467 23.196 1.00 73.62 200 GLN A C 1
ATOM 1600 O O . GLN A 1 200 ? -29.493 -14.434 22.740 1.00 73.62 200 GLN A O 1
ATOM 1605 N N . GLU A 1 201 ? -29.219 -12.207 22.893 1.00 73.06 201 GLU A N 1
ATOM 1606 C CA . GLU A 1 201 ? -30.328 -11.838 21.996 1.00 73.06 201 GLU A CA 1
ATOM 1607 C C . GLU A 1 201 ? -30.141 -12.413 20.576 1.00 73.06 201 GLU A C 1
ATOM 1609 O O . GLU A 1 201 ? -31.114 -12.783 19.921 1.00 73.06 201 GLU A O 1
ATOM 1614 N N . ARG A 1 202 ? -28.890 -12.591 20.127 1.00 65.56 202 ARG A N 1
ATOM 1615 C CA . ARG A 1 202 ? -28.556 -13.207 18.831 1.00 65.56 202 ARG A CA 1
ATOM 1616 C C . ARG A 1 202 ? -28.590 -14.733 18.785 1.00 65.56 202 ARG A C 1
ATOM 1618 O O . ARG A 1 202 ? -28.701 -15.277 17.696 1.00 65.56 202 ARG A O 1
ATOM 1625 N N . LYS A 1 203 ? -28.499 -15.440 19.917 1.00 55.59 203 LYS A N 1
ATOM 1626 C CA . LYS A 1 203 ? -28.551 -16.919 19.933 1.00 55.59 203 LYS A CA 1
ATOM 1627 C C . LYS A 1 203 ? -29.949 -17.489 19.661 1.00 55.59 203 LYS A C 1
ATOM 1629 O O . LYS A 1 203 ? -30.080 -18.699 19.516 1.00 55.59 203 LYS A O 1
ATOM 1634 N N . PHE A 1 204 ? -30.974 -16.637 19.622 1.00 47.84 204 PHE A N 1
ATOM 1635 C CA . PHE A 1 204 ? -32.368 -17.018 19.383 1.00 47.84 204 PHE A CA 1
ATOM 1636 C C . PHE A 1 204 ? -32.838 -16.794 17.934 1.00 47.84 204 PHE A C 1
ATOM 1638 O O . PHE A 1 204 ? -34.039 -16.879 17.680 1.00 47.84 204 PHE A O 1
ATOM 1645 N N . PHE A 1 205 ? -31.913 -16.545 16.999 1.00 41.91 205 PHE A N 1
ATOM 1646 C CA . PHE A 1 205 ? -32.174 -16.482 15.558 1.00 41.91 205 PHE A CA 1
ATOM 1647 C C . PHE A 1 205 ? -31.289 -17.465 14.794 1.00 41.91 205 PHE A C 1
ATOM 1649 O O . PHE A 1 205 ? -30.071 -17.503 15.081 1.00 41.91 205 PHE A O 1
#

Solvent-accessible surface area (backbone atoms only — not comparable to full-atom values): 11741 Å² total; per-residue (Å²): 68,35,37,34,77,49,80,94,61,90,46,85,90,72,62,59,37,37,57,45,62,55,74,68,58,42,49,53,53,50,53,57,52,46,51,44,57,71,57,51,40,72,75,52,74,41,48,52,84,86,49,53,72,68,57,45,52,55,49,50,54,50,66,75,57,66,80,74,100,65,56,72,46,81,46,78,47,76,48,81,67,45,64,53,67,55,44,50,90,76,44,34,70,60,22,45,51,49,14,58,75,74,73,48,79,67,62,49,38,38,54,58,54,50,33,46,79,30,50,37,33,47,71,49,94,86,56,68,52,56,59,46,98,87,66,50,73,39,74,52,102,29,20,43,72,32,40,79,36,57,43,46,90,55,68,46,66,63,53,27,52,53,51,51,52,52,52,52,51,53,27,53,77,68,71,33,55,66,51,51,45,30,63,56,50,42,36,43,34,40,35,42,54,66,54,71,67,62,58,56,66,52,71,80,109

Organism: Parnassius apollo (NCBI:txid110799)

Sequence (205 aa):
MVAVPKEREFKENDPRCFGKMSPEMRAYQVVTEANIADTIFTYVKHQSMTLTEEQLTKTLIRMSCPGGDHDYINIVIDFSSWCTHFRAELVEPLFRSLDQLFGFQNVYEFTPTFPLISKLLFQDRYATPNQAGDGEPIEGPRCVHGPEAWLEGLRQKGWTLATILIILLAAHRCDTTASLLGQGDNQVIVLRIPSQRYLQERKFF

Secondary structure (DSSP, 8-state):
-EE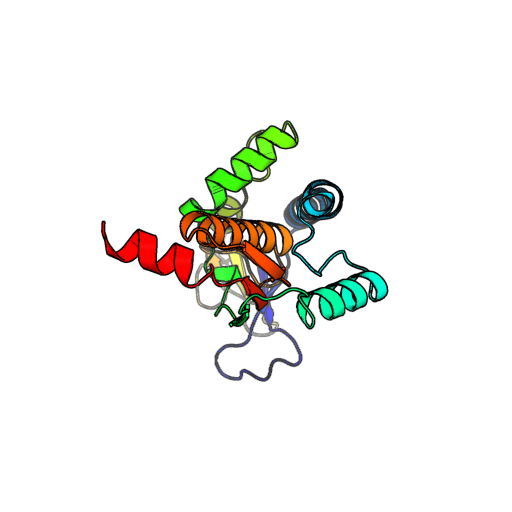EEPTT---SSS--EEEE--HHHHHHHHHHHHHIIIIITTT-TTBSTT--HHHHHHHHHHHHS--SS--EEEEEEE-TTGGGG--HHHHHHHHHHHHHHHT-SSSSTTTTHHHHTSEEEE--SS-PPPB-TTSPBPSBTTEEES-SSPPBTSSHHHHHHHHHHHHHHHHHHTT-EEEEEEETTEEEEEEEPPPHHHHHHHTT-

Radius of gyration: 20.85 Å; Cα contacts (8 Å, |Δi|>4): 270; chains: 1; bounding box: 61×33×62 Å

Nearest PDB structures (foldseek):
  6uen-assembly1_A  TM=8.378E-01  e=2.587E-09  human respiratory syncytial virus
  7yer-assembly1_A  TM=7.603E-01  e=8.945E-10  Ebola virus
  8snx-assembly1_A  TM=8.253E-01  e=7.028E-09  Respiratory syncytial virus A2
  8sny-assembly1_A  TM=8.807E-01  e=3.566E-08  Respiratory syncytial virus A2
  6pzk-assembly1_A  TM=8.528E-01  e=4.339E-07  Human respiratory syncytial virus A2